Protein AF-0000000066073038 (afdb_homodimer)

Organism: Emericella nidulans (strain FGSC A4 / ATCC 38163 / CBS 112.46 / NRRL 194 / M139) (NCBI:txid227321)

Structure (mmCIF, N/CA/C/O backbone):
data_AF-0000000066073038-model_v1
#
loop_
_entity.id
_entity.type
_entity.pdbx_description
1 polymer 'Cell wall protein phiA'
#
loop_
_atom_site.group_PDB
_atom_site.id
_atom_site.type_symbol
_atom_site.label_atom_id
_atom_site.label_alt_id
_atom_site.label_comp_id
_atom_site.label_asym_id
_atom_site.label_entity_id
_atom_site.label_seq_id
_atom_site.pdbx_PDB_ins_code
_atom_site.Cartn_x
_atom_site.Cartn_y
_atom_site.Cartn_z
_atom_site.occupancy
_atom_site.B_iso_or_equiv
_atom_site.auth_seq_id
_atom_site.auth_comp_id
_atom_site.auth_asym_id
_atom_site.auth_atom_id
_atom_site.pdbx_PDB_model_num
ATOM 1 N N . MET A 1 1 ? 23.609 6.512 -76.812 1 30.38 1 MET A N 1
ATOM 2 C CA . MET A 1 1 ? 22.656 6.434 -75.75 1 30.38 1 MET A CA 1
ATOM 3 C C . MET A 1 1 ? 23.328 5.887 -74.5 1 30.38 1 MET A C 1
ATOM 5 O O . MET A 1 1 ? 23.781 4.738 -74.438 1 30.38 1 MET A O 1
ATOM 9 N N . LYS A 1 2 ? 24.188 6.887 -73.75 1 39.78 2 LYS A N 1
ATOM 10 C CA . LYS A 1 2 ? 25 6.617 -72.562 1 39.78 2 LYS A CA 1
ATOM 11 C C . LYS A 1 2 ? 24.125 6.113 -71.438 1 39.78 2 LYS A C 1
ATOM 13 O O . LYS A 1 2 ? 23.172 6.777 -71 1 39.78 2 LYS A O 1
ATOM 18 N N . LEU A 1 3 ? 23.953 4.754 -71.312 1 39.66 3 LEU A N 1
ATOM 19 C CA . LEU A 1 3 ? 23.266 4.023 -70.25 1 39.66 3 LEU A CA 1
ATOM 20 C C . LEU A 1 3 ? 23.922 4.27 -68.938 1 39.66 3 LEU A C 1
ATOM 22 O O . LEU A 1 3 ? 25.078 3.904 -68.688 1 39.66 3 LEU A O 1
ATOM 26 N N . THR A 1 4 ? 23.672 5.418 -68.25 1 46.84 4 THR A N 1
ATOM 27 C CA . THR A 1 4 ? 24.141 5.676 -66.938 1 46.84 4 THR A CA 1
ATOM 28 C C . THR A 1 4 ? 23.422 4.773 -65.938 1 46.84 4 THR A C 1
ATOM 30 O O . THR A 1 4 ? 22.188 4.832 -65.812 1 46.84 4 THR A O 1
ATOM 33 N N . SER A 1 5 ? 23.922 3.527 -65.75 1 39.5 5 SER A N 1
ATOM 34 C CA . SER A 1 5 ? 23.438 2.629 -64.688 1 39.5 5 SER A CA 1
ATOM 35 C C . SER A 1 5 ? 23.609 3.25 -63.312 1 39.5 5 SER A C 1
ATOM 37 O O . SER A 1 5 ? 24.734 3.617 -62.906 1 39.5 5 SER A O 1
ATOM 39 N N . THR A 1 6 ? 22.641 3.998 -62.844 1 45.34 6 THR A N 1
ATOM 40 C CA . THR A 1 6 ? 22.656 4.445 -61.469 1 45.34 6 THR A CA 1
ATOM 41 C C . THR A 1 6 ? 22.469 3.268 -60.531 1 45.34 6 THR A C 1
ATOM 43 O O . THR A 1 6 ? 21.547 2.467 -60.688 1 45.34 6 THR A O 1
ATOM 46 N N . ALA A 1 7 ? 23.594 2.764 -59.969 1 46.06 7 ALA A N 1
ATOM 47 C CA . ALA A 1 7 ? 23.609 1.749 -58.938 1 46.06 7 ALA A CA 1
ATOM 48 C C . ALA A 1 7 ? 22.906 2.246 -57.688 1 46.06 7 ALA A C 1
ATOM 50 O O . ALA A 1 7 ? 23.234 3.314 -57.156 1 46.06 7 ALA A O 1
ATOM 51 N N . ALA A 1 8 ? 21.672 1.787 -57.531 1 44.94 8 ALA A N 1
ATOM 52 C CA . ALA A 1 8 ? 20.953 2.055 -56.312 1 44.94 8 ALA A CA 1
ATOM 53 C C . ALA A 1 8 ? 21.625 1.391 -55.094 1 44.94 8 ALA A C 1
ATOM 55 O O . ALA A 1 8 ? 21.859 0.179 -55.125 1 44.94 8 ALA A O 1
ATOM 56 N N . LEU A 1 9 ? 22.406 2.186 -54.375 1 40.69 9 LEU A N 1
ATOM 57 C CA . LEU A 1 9 ? 22.969 1.719 -53.125 1 40.69 9 LEU A CA 1
ATOM 58 C C . LEU A 1 9 ? 21.875 1.414 -52.125 1 40.69 9 LEU A C 1
ATOM 60 O O . LEU A 1 9 ? 21.062 2.283 -51.781 1 40.69 9 LEU A O 1
ATOM 64 N N . ALA A 1 10 ? 21.516 0.064 -52.062 1 44.62 10 ALA A N 1
ATOM 65 C CA . ALA A 1 10 ? 20.625 -0.413 -51 1 44.62 10 ALA A CA 1
ATOM 66 C C . ALA A 1 10 ? 21.25 -0.217 -49.625 1 44.62 10 ALA A C 1
ATOM 68 O O . ALA A 1 10 ? 22.359 -0.701 -49.375 1 44.62 10 ALA A O 1
ATOM 69 N N . SER A 1 11 ? 20.969 0.917 -48.969 1 41.69 11 SER A N 1
ATOM 70 C CA . SER A 1 11 ? 21.359 1.071 -47.562 1 41.69 11 SER A CA 1
ATOM 71 C C . SER A 1 11 ? 20.766 -0.03 -46.688 1 41.69 11 SER A C 1
ATOM 73 O O . SER A 1 11 ? 19.562 -0.284 -46.75 1 41.69 11 SER A O 1
ATOM 75 N N . LEU A 1 12 ? 21.5 -1.062 -46.406 1 34 12 LEU A N 1
ATOM 76 C CA . LEU A 1 12 ? 21.094 -1.991 -45.375 1 34 12 LEU A CA 1
ATOM 77 C C . LEU A 1 12 ? 20.969 -1.278 -44.031 1 34 12 LEU A C 1
ATOM 79 O O . LEU A 1 12 ? 21.953 -0.747 -43.5 1 34 12 LEU A O 1
ATOM 83 N N . ALA A 1 13 ? 19.812 -0.721 -43.719 1 40.19 13 ALA A N 1
ATOM 84 C CA . ALA A 1 13 ? 19.578 -0.316 -42.312 1 40.19 13 ALA A CA 1
ATOM 85 C C . ALA A 1 13 ? 19.812 -1.482 -41.375 1 40.19 13 ALA A C 1
ATOM 87 O O . ALA A 1 13 ? 19.203 -2.545 -41.531 1 40.19 13 ALA A O 1
ATOM 88 N N . VAL A 1 14 ? 20.953 -1.607 -40.812 1 39.06 14 VAL A N 1
ATOM 89 C CA . VAL A 1 14 ? 21.141 -2.525 -39.688 1 39.06 14 VAL A CA 1
ATOM 90 C C . VAL A 1 14 ? 20.094 -2.264 -38.625 1 39.06 14 VAL A C 1
ATOM 92 O O . VAL A 1 14 ? 19.891 -1.12 -38.188 1 39.06 14 VAL A O 1
ATOM 95 N N . ALA A 1 15 ? 19.062 -3.092 -38.531 1 39.69 15 ALA A N 1
ATOM 96 C CA . ALA A 1 15 ? 18.156 -3.068 -37.375 1 39.69 15 ALA A CA 1
ATOM 97 C C . ALA A 1 15 ? 18.938 -3.104 -36.062 1 39.69 15 ALA A C 1
ATOM 99 O O . ALA A 1 15 ? 19.703 -4.031 -35.844 1 39.69 15 ALA A O 1
ATOM 100 N N . ALA A 1 16 ? 19.359 -1.931 -35.562 1 40.56 16 ALA A N 1
ATOM 101 C CA . ALA A 1 16 ? 19.891 -1.945 -34.219 1 40.56 16 ALA A CA 1
ATOM 102 C C . ALA A 1 16 ? 19.078 -2.883 -33.312 1 40.56 16 ALA A C 1
ATOM 104 O O . ALA A 1 16 ? 17.844 -2.84 -33.312 1 40.56 16 ALA A O 1
ATOM 105 N N . THR A 1 17 ? 19.438 -4.09 -33.156 1 39.38 17 THR A N 1
ATOM 106 C CA . THR A 1 17 ? 18.828 -4.906 -32.094 1 39.38 17 THR A CA 1
ATOM 107 C C . THR A 1 17 ? 18.5 -4.062 -30.875 1 39.38 17 THR A C 1
ATOM 109 O O . THR A 1 17 ? 19.359 -3.334 -30.359 1 39.38 17 THR A O 1
ATOM 112 N N . ALA A 1 18 ? 17.328 -3.598 -30.766 1 43.22 18 ALA A N 1
ATOM 113 C CA . ALA A 1 18 ? 16.891 -2.984 -29.516 1 43.22 18 ALA A CA 1
ATOM 114 C C . ALA A 1 18 ? 17.469 -3.723 -28.297 1 43.22 18 ALA A C 1
ATOM 116 O O . ALA A 1 18 ? 17.438 -4.957 -28.25 1 43.22 18 ALA A O 1
ATOM 117 N N . ALA A 1 19 ? 18.438 -3.246 -27.656 1 44.03 19 ALA A N 1
ATOM 118 C CA . ALA A 1 19 ? 18.969 -3.77 -26.406 1 44.03 19 ALA A CA 1
ATOM 119 C C . ALA A 1 19 ? 17.859 -4.383 -25.547 1 44.03 19 ALA A C 1
ATOM 121 O O . ALA A 1 19 ? 16.75 -3.861 -25.5 1 44.03 19 ALA A O 1
ATOM 122 N N . PRO A 1 20 ? 17.812 -5.727 -25.203 1 41.56 20 PRO A N 1
ATOM 123 C CA . PRO A 1 20 ? 16.781 -6.383 -24.391 1 41.56 20 PRO A CA 1
ATOM 124 C C . PRO A 1 20 ? 16.297 -5.504 -23.234 1 41.56 20 PRO A C 1
ATOM 126 O O . PRO A 1 20 ? 17.094 -5.039 -22.422 1 41.56 20 PRO A O 1
ATOM 129 N N . SER A 1 21 ? 15.406 -4.621 -23.312 1 53.38 21 SER A N 1
ATOM 130 C CA . SER A 1 21 ? 14.891 -3.666 -22.344 1 53.38 21 SER A CA 1
ATOM 131 C C . SER A 1 21 ? 14.516 -4.352 -21.031 1 53.38 21 SER A C 1
ATOM 133 O O . SER A 1 21 ? 13.953 -5.449 -21.031 1 53.38 21 SER A O 1
ATOM 135 N N . THR A 1 22 ? 15.375 -4.289 -19.922 1 68.44 22 THR A N 1
ATOM 136 C CA . THR A 1 22 ? 15.07 -4.785 -18.578 1 68.44 22 THR A CA 1
ATOM 137 C C . THR A 1 22 ? 13.586 -4.633 -18.266 1 68.44 22 THR A C 1
ATOM 139 O O . THR A 1 22 ? 13.008 -3.566 -18.484 1 68.44 22 THR A O 1
ATOM 142 N N . PRO A 1 23 ? 12.969 -5.781 -18.125 1 82.19 23 PRO A N 1
ATOM 143 C CA . PRO A 1 23 ? 11.523 -5.711 -17.891 1 82.19 23 PRO A CA 1
ATOM 144 C C . PRO A 1 23 ? 11.148 -4.75 -16.766 1 82.19 23 PRO A C 1
ATOM 146 O O . PRO A 1 23 ? 11.945 -4.531 -15.852 1 82.19 23 PRO A O 1
ATOM 149 N N . GLU A 1 24 ? 10.109 -4.078 -16.922 1 92.94 24 GLU A N 1
ATOM 150 C CA . GLU A 1 24 ? 9.594 -3.223 -15.852 1 92.94 24 GLU A CA 1
ATOM 151 C C . GLU A 1 24 ? 9.195 -4.043 -14.633 1 92.94 24 GLU A C 1
ATOM 153 O O . GLU A 1 24 ? 8.367 -4.949 -14.727 1 92.94 24 GLU A O 1
ATOM 158 N N . THR A 1 25 ? 9.852 -3.844 -13.516 1 96.69 25 THR A N 1
ATOM 159 C CA . THR A 1 25 ? 9.594 -4.582 -12.281 1 96.69 25 THR A CA 1
ATOM 160 C C . THR A 1 25 ? 8.664 -3.789 -11.359 1 96.69 25 THR A C 1
ATOM 162 O O . THR A 1 25 ? 8.562 -2.566 -11.484 1 96.69 25 THR A O 1
ATOM 165 N N . PHE A 1 26 ? 7.949 -4.543 -10.523 1 97.06 26 PHE A N 1
ATOM 166 C CA . PHE A 1 26 ? 6.98 -3.861 -9.672 1 97.06 26 PHE A CA 1
ATOM 167 C C . PHE A 1 26 ? 6.605 -4.723 -8.477 1 97.06 26 PHE A C 1
ATOM 169 O O . PHE A 1 26 ? 6.77 -5.945 -8.508 1 97.06 26 PHE A O 1
ATOM 176 N N . GLY A 1 27 ? 6.25 -4.062 -7.418 1 97.25 27 GLY A N 1
ATOM 177 C CA . GLY A 1 27 ? 5.52 -4.699 -6.332 1 97.25 27 GLY A CA 1
ATOM 178 C C . GLY A 1 27 ? 4.016 -4.559 -6.461 1 97.25 27 GLY A C 1
ATOM 179 O O . GLY A 1 27 ? 3.523 -3.984 -7.434 1 97.25 27 GLY A O 1
ATOM 180 N N . LEU A 1 28 ? 3.33 -5.164 -5.535 1 98.38 28 LEU A N 1
ATOM 181 C CA . LEU A 1 28 ? 1.871 -5.121 -5.551 1 98.38 28 LEU A CA 1
ATOM 182 C C . LEU A 1 28 ? 1.321 -4.809 -4.16 1 98.38 28 LEU A C 1
ATOM 184 O O . LEU A 1 28 ? 1.823 -5.328 -3.16 1 98.38 28 LEU A O 1
ATOM 188 N N . VAL A 1 29 ? 0.299 -3.975 -4.152 1 98.12 29 VAL A N 1
ATOM 189 C CA . VAL A 1 29 ? -0.417 -3.627 -2.928 1 98.12 29 VAL A CA 1
ATOM 190 C C . VAL A 1 29 ? -1.911 -3.881 -3.113 1 98.12 29 VAL A C 1
ATOM 192 O O . VAL A 1 29 ? -2.484 -3.518 -4.145 1 98.12 29 VAL A O 1
ATOM 195 N N . ALA A 1 30 ? -2.549 -4.488 -2.115 1 98.19 30 ALA A N 1
ATOM 196 C CA . ALA A 1 30 ? -3.975 -4.793 -2.195 1 98.19 30 ALA A CA 1
ATOM 197 C C . ALA A 1 30 ? -4.816 -3.557 -1.895 1 98.19 30 ALA A C 1
ATOM 199 O O . ALA A 1 30 ? -4.559 -2.846 -0.921 1 98.19 30 ALA A O 1
ATOM 200 N N . ILE A 1 31 ? -5.785 -3.318 -2.736 1 95.75 31 ILE A N 1
ATOM 201 C CA . ILE A 1 31 ? -6.727 -2.223 -2.531 1 95.75 31 ILE A CA 1
ATOM 202 C C . ILE A 1 31 ? -8.133 -2.783 -2.33 1 95.75 31 ILE A C 1
ATOM 204 O O . ILE A 1 31 ? -8.703 -3.389 -3.24 1 95.75 31 ILE A O 1
ATOM 208 N N . ARG A 1 32 ? -8.664 -2.689 -1.183 1 94.12 32 ARG A N 1
ATOM 209 C CA . ARG A 1 32 ? -10.031 -3.037 -0.816 1 94.12 32 ARG A CA 1
ATOM 210 C C . ARG A 1 32 ? -10.508 -2.213 0.376 1 94.12 32 ARG A C 1
ATOM 212 O O . ARG A 1 32 ? -10.367 -2.635 1.526 1 94.12 32 ARG A O 1
ATOM 219 N N . SER A 1 33 ? -11.133 -1.111 0.068 1 87.56 33 SER A N 1
ATOM 220 C CA . SER A 1 33 ? -11.586 -0.209 1.125 1 87.56 33 SER A CA 1
ATOM 221 C C . SER A 1 33 ? -12.492 -0.925 2.117 1 87.56 33 SER A C 1
ATOM 223 O O . SER A 1 33 ? -13.344 -1.728 1.721 1 87.56 33 SER A O 1
ATOM 225 N N . GLY A 1 34 ? -12.258 -0.659 3.396 1 84.38 34 GLY A N 1
ATOM 226 C CA . GLY A 1 34 ? -13.117 -1.202 4.438 1 84.38 34 GLY A CA 1
ATOM 227 C C . GLY A 1 34 ? -12.75 -2.621 4.832 1 84.38 34 GLY A C 1
ATOM 228 O O . GLY A 1 34 ? -13.383 -3.205 5.719 1 84.38 34 GLY A O 1
ATOM 229 N N . ASP A 1 35 ? -11.781 -3.207 4.152 1 91.88 35 ASP A N 1
ATOM 230 C CA . ASP A 1 35 ? -11.312 -4.551 4.488 1 91.88 35 ASP A CA 1
ATOM 231 C C . ASP A 1 35 ? -9.891 -4.512 5.051 1 91.88 35 ASP A C 1
ATOM 233 O O . ASP A 1 35 ? -9.094 -3.656 4.668 1 91.88 35 ASP A O 1
ATOM 237 N N . ALA A 1 36 ? -9.531 -5.504 5.98 1 92.62 36 ALA A N 1
ATOM 238 C CA . ALA A 1 36 ? -8.234 -5.527 6.656 1 92.62 36 ALA A CA 1
ATOM 239 C C . ALA A 1 36 ? -7.102 -5.754 5.664 1 92.62 36 ALA A C 1
ATOM 241 O O . ALA A 1 36 ? -5.938 -5.488 5.969 1 92.62 36 ALA A O 1
ATOM 242 N N . VAL A 1 37 ? -7.418 -6.25 4.473 1 96.25 37 VAL A N 1
ATOM 243 C CA . VAL A 1 37 ? -6.387 -6.539 3.479 1 96.25 37 VAL A CA 1
ATOM 244 C C . VAL A 1 37 ? -5.934 -5.238 2.816 1 96.25 37 VAL A C 1
ATOM 246 O O . VAL A 1 37 ? -4.922 -5.219 2.107 1 96.25 37 VAL A O 1
ATOM 249 N N . GLN A 1 38 ? -6.668 -4.141 3.111 1 94.69 38 GLN A N 1
ATOM 250 C CA . GLN A 1 38 ? -6.363 -2.852 2.5 1 94.69 38 GLN A CA 1
ATOM 251 C C . GLN A 1 38 ? -4.902 -2.469 2.721 1 94.69 38 GLN A C 1
ATOM 253 O O . GLN A 1 38 ? -4.422 -2.465 3.857 1 94.69 38 GLN A O 1
ATOM 258 N N . TYR A 1 39 ? -4.105 -2.188 1.572 1 96.38 39 TYR A N 1
ATOM 259 C CA . TYR A 1 39 ? -2.732 -1.697 1.515 1 96.38 39 TYR A CA 1
ATOM 260 C C . TYR A 1 39 ? -1.746 -2.785 1.926 1 96.38 39 TYR A C 1
ATOM 262 O O . TYR A 1 39 ? -0.561 -2.512 2.129 1 96.38 39 TYR A O 1
ATOM 270 N N . ALA A 1 40 ? -2.236 -4.062 2.059 1 97.06 40 ALA A N 1
ATOM 271 C CA . ALA A 1 40 ? -1.297 -5.156 2.293 1 97.06 40 ALA A CA 1
ATOM 272 C C . ALA A 1 40 ? -0.423 -5.398 1.067 1 97.06 40 ALA A C 1
ATOM 274 O O . ALA A 1 40 ? -0.929 -5.508 -0.052 1 97.06 40 ALA A O 1
ATOM 275 N N . GLY A 1 41 ? 0.87 -5.445 1.274 1 97.94 41 GLY A N 1
ATOM 276 C CA . GLY A 1 41 ? 1.78 -5.77 0.189 1 97.94 41 GLY A CA 1
ATOM 277 C C . GLY A 1 41 ? 1.813 -7.25 -0.14 1 97.94 41 GLY A C 1
ATOM 278 O O . GLY A 1 41 ? 1.609 -8.094 0.738 1 97.94 41 GLY A O 1
ATOM 279 N N . PHE A 1 42 ? 2.121 -7.602 -1.389 1 98.75 42 PHE A N 1
ATOM 280 C CA . PHE A 1 42 ? 2.172 -8.992 -1.831 1 98.75 42 PHE A CA 1
ATOM 281 C C . PHE A 1 42 ? 3.512 -9.625 -1.475 1 98.75 42 PHE A C 1
ATOM 283 O O . PHE A 1 42 ? 4.555 -8.969 -1.546 1 98.75 42 PHE A O 1
ATOM 290 N N . ASN A 1 43 ? 3.449 -10.844 -1.137 1 98.25 43 ASN A N 1
ATOM 291 C CA . ASN A 1 43 ? 4.582 -11.695 -0.812 1 98.25 43 ASN A CA 1
ATOM 292 C C . ASN A 1 43 ? 4.566 -12.984 -1.631 1 98.25 43 ASN A C 1
ATOM 294 O O . ASN A 1 43 ? 3.529 -13.359 -2.182 1 98.25 43 ASN A O 1
ATOM 298 N N . ALA A 1 44 ? 5.711 -13.625 -1.679 1 98.19 44 ALA A N 1
ATOM 299 C CA . ALA A 1 44 ? 5.812 -14.969 -2.234 1 98.19 44 ALA A CA 1
ATOM 300 C C . ALA A 1 44 ? 6.562 -15.898 -1.288 1 98.19 44 ALA A C 1
ATOM 302 O O . ALA A 1 44 ? 7.656 -15.57 -0.821 1 98.19 44 ALA A O 1
ATOM 303 N N . ALA A 1 45 ? 5.934 -17 -0.95 1 97.81 45 ALA A N 1
ATOM 304 C CA . ALA A 1 45 ? 6.516 -18 -0.064 1 97.81 45 ALA A CA 1
ATOM 305 C C . ALA A 1 45 ? 5.84 -19.359 -0.25 1 97.81 45 ALA A C 1
ATOM 307 O O . ALA A 1 45 ? 4.641 -19.422 -0.531 1 97.81 45 ALA A O 1
ATOM 308 N N . LEU A 1 46 ? 6.641 -20.469 -0.168 1 97.44 46 LEU A N 1
ATOM 309 C CA . LEU A 1 46 ? 6.117 -21.828 -0.155 1 97.44 46 LEU A CA 1
ATOM 310 C C . LEU A 1 46 ? 5.336 -22.125 -1.43 1 97.44 46 LEU A C 1
ATOM 312 O O . LEU A 1 46 ? 4.305 -22.797 -1.389 1 97.44 46 LEU A O 1
ATOM 316 N N . GLY A 1 47 ? 5.707 -21.5 -2.506 1 96.94 47 GLY A N 1
ATOM 317 C CA . GLY A 1 47 ? 5.121 -21.781 -3.807 1 96.94 47 GLY A CA 1
ATOM 318 C C . GLY A 1 47 ? 3.816 -21.047 -4.043 1 96.94 47 GLY A C 1
ATOM 319 O O . GLY A 1 47 ? 3.078 -21.359 -4.98 1 96.94 47 GLY A O 1
ATOM 320 N N . SER A 1 48 ? 3.514 -20.078 -3.148 1 98.25 48 SER A N 1
ATOM 321 C CA . SER A 1 48 ? 2.229 -19.391 -3.234 1 98.25 48 SER A CA 1
ATOM 322 C C . SER A 1 48 ? 2.398 -17.891 -3.102 1 98.25 48 SER A C 1
ATOM 324 O O . SER A 1 48 ? 3.471 -17.406 -2.727 1 98.25 48 SER A O 1
ATOM 326 N N . ILE A 1 49 ? 1.398 -17.172 -3.482 1 98.75 49 ILE A N 1
ATOM 327 C CA . ILE A 1 49 ? 1.36 -15.727 -3.359 1 98.75 49 ILE A CA 1
ATOM 328 C C . ILE A 1 49 ? 0.468 -15.328 -2.186 1 98.75 49 ILE A C 1
ATOM 330 O O . ILE A 1 49 ? -0.611 -15.898 -1.999 1 98.75 49 ILE A O 1
ATOM 334 N N . PHE A 1 50 ? 0.958 -14.438 -1.37 1 98.81 50 PHE A N 1
ATOM 335 C CA . PHE A 1 50 ? 0.244 -13.945 -0.198 1 98.81 50 PHE A CA 1
ATOM 336 C C . PHE A 1 50 ? 0.207 -12.422 -0.186 1 98.81 50 PHE A C 1
ATOM 338 O O . PHE A 1 50 ? 0.909 -11.773 -0.964 1 98.81 50 PHE A O 1
ATOM 345 N N . ALA A 1 51 ? -0.623 -11.852 0.637 1 98.69 51 ALA A N 1
ATOM 346 C CA . ALA A 1 51 ? -0.591 -10.445 1.014 1 98.69 51 ALA A CA 1
ATOM 347 C C . ALA A 1 51 ? -0.548 -10.281 2.531 1 98.69 51 ALA A C 1
ATOM 349 O O . ALA A 1 51 ? -1.321 -10.914 3.25 1 98.69 51 ALA A O 1
ATOM 350 N N . GLY A 1 52 ? 0.393 -9.516 3.002 1 97.31 52 GLY A N 1
ATOM 351 C CA . GLY A 1 52 ? 0.448 -9.203 4.422 1 97.31 52 GLY A CA 1
ATOM 352 C C . GLY A 1 52 ? 1.244 -10.219 5.227 1 97.31 52 GLY A C 1
ATOM 353 O O . GLY A 1 52 ? 1.037 -10.359 6.434 1 97.31 52 GLY A O 1
ATOM 354 N N . LEU A 1 53 ? 2.09 -10.984 4.52 1 97 53 LEU A N 1
ATOM 355 C CA . LEU A 1 53 ? 2.996 -11.859 5.258 1 97 53 LEU A CA 1
ATOM 356 C C . LEU A 1 53 ? 4.031 -11.039 6.027 1 97 53 LEU A C 1
ATOM 358 O O . LEU A 1 53 ? 4.68 -10.156 5.457 1 97 53 LEU A O 1
ATOM 362 N N . PRO A 1 54 ? 4.176 -11.312 7.324 1 92.75 54 PRO A N 1
ATOM 363 C CA . PRO A 1 54 ? 5.188 -10.555 8.062 1 92.75 54 PRO A CA 1
ATOM 364 C C . PRO A 1 54 ? 6.602 -10.781 7.535 1 92.75 54 PRO A C 1
ATOM 366 O O . PRO A 1 54 ? 7.422 -9.859 7.52 1 92.75 54 PRO A O 1
ATOM 369 N N . LYS A 1 55 ? 6.906 -12.094 7.152 1 92.62 55 LYS A N 1
ATOM 370 C CA . LYS A 1 55 ? 8.195 -12.461 6.566 1 92.62 55 LYS A CA 1
ATOM 371 C C . LYS A 1 55 ? 8.016 -13.445 5.418 1 92.62 55 LYS A C 1
ATOM 373 O O . LYS A 1 55 ? 7.344 -14.469 5.566 1 92.62 55 LYS A O 1
ATOM 378 N N . GLN A 1 56 ? 8.648 -13.109 4.285 1 93.94 56 GLN A N 1
ATOM 379 C CA . GLN A 1 56 ? 8.523 -14.023 3.154 1 93.94 56 GLN A CA 1
ATOM 380 C C . GLN A 1 56 ? 9.664 -15.039 3.141 1 93.94 56 GLN A C 1
ATOM 382 O O . GLN A 1 56 ? 9.57 -16.078 2.482 1 93.94 56 GLN A O 1
ATOM 387 N N . ASN A 1 57 ? 10.695 -14.828 3.957 1 92.94 57 ASN A N 1
ATOM 388 C CA . ASN A 1 57 ? 11.82 -15.742 4.121 1 92.94 57 ASN A CA 1
ATOM 389 C C . ASN A 1 57 ? 12.453 -16.094 2.781 1 92.94 57 ASN A C 1
ATOM 391 O O . ASN A 1 57 ? 12.742 -17.266 2.51 1 92.94 57 ASN A O 1
ATOM 395 N N . ALA A 1 58 ? 12.555 -15.125 1.917 1 94.81 58 ALA A N 1
ATOM 396 C CA . ALA A 1 58 ? 13.234 -15.289 0.634 1 94.81 58 ALA A CA 1
ATOM 397 C C . ALA A 1 58 ? 14.734 -15.078 0.782 1 94.81 58 ALA A C 1
ATOM 399 O O . ALA A 1 58 ? 15.195 -14.508 1.775 1 94.81 58 ALA A O 1
ATOM 400 N N . THR A 1 59 ? 15.555 -15.695 -0.082 1 94.69 59 THR A N 1
ATOM 401 C CA . THR A 1 59 ? 16.984 -15.406 -0.194 1 94.69 59 THR A CA 1
ATOM 402 C C . THR A 1 59 ? 17.234 -14.305 -1.225 1 94.69 59 THR A C 1
ATOM 404 O O . THR A 1 59 ? 16.938 -14.484 -2.41 1 94.69 59 THR A O 1
ATOM 407 N N . CYS A 1 60 ? 17.844 -13.195 -0.703 1 93.81 60 CYS A N 1
ATOM 408 C CA . CYS A 1 60 ? 17.938 -12.031 -1.573 1 93.81 60 CYS A CA 1
ATOM 409 C C . CYS A 1 60 ? 19.375 -11.586 -1.744 1 93.81 60 CYS A C 1
ATOM 411 O O . CYS A 1 60 ? 20.234 -11.883 -0.897 1 93.81 60 CYS A O 1
ATOM 413 N N . GLU A 1 61 ? 19.781 -10.898 -2.99 1 91 61 GLU A N 1
ATOM 414 C CA . GLU A 1 61 ? 21.094 -10.32 -3.264 1 91 61 GLU A CA 1
ATOM 415 C C . GLU A 1 61 ? 21.312 -9.055 -2.443 1 91 61 GLU A C 1
ATOM 417 O O . GLU A 1 61 ? 22.469 -8.664 -2.211 1 91 61 GLU A O 1
ATOM 422 N N . GLY A 1 62 ? 20.438 -8.586 -1.698 1 87.5 62 GLY A N 1
ATOM 423 C CA . GLY A 1 62 ? 20.438 -7.441 -0.806 1 87.5 62 GLY A CA 1
ATOM 424 C C . GLY A 1 62 ? 19.484 -7.582 0.358 1 87.5 62 GLY A C 1
ATOM 425 O O . GLY A 1 62 ? 19.188 -8.695 0.789 1 87.5 62 GLY A O 1
ATOM 426 N N . THR A 1 63 ? 19.172 -6.477 0.885 1 86.38 63 THR A N 1
ATOM 427 C CA . THR A 1 63 ? 18.203 -6.496 1.984 1 86.38 63 THR A CA 1
ATOM 428 C C . THR A 1 63 ? 16.812 -6.867 1.483 1 86.38 63 THR A C 1
ATOM 430 O O . THR A 1 63 ? 16.312 -6.258 0.54 1 86.38 63 THR A O 1
ATOM 433 N N . ASP A 1 64 ? 16.312 -7.938 2.07 1 88.06 64 ASP A N 1
ATOM 434 C CA . ASP A 1 64 ? 14.945 -8.328 1.769 1 88.06 64 ASP A CA 1
ATOM 435 C C . ASP A 1 64 ? 13.961 -7.211 2.123 1 88.06 64 ASP A C 1
ATOM 437 O O . ASP A 1 64 ? 13.891 -6.785 3.277 1 88.06 64 ASP A O 1
ATOM 441 N N . SER A 1 65 ? 13.281 -6.723 1.107 1 86.88 65 SER A N 1
ATOM 442 C CA . SER A 1 65 ? 12.289 -5.676 1.342 1 86.88 65 SER A CA 1
ATOM 443 C C . SER A 1 65 ? 11.094 -6.211 2.127 1 86.88 65 SER A C 1
ATOM 445 O O . SER A 1 65 ? 10.312 -5.438 2.678 1 86.88 65 SER A O 1
ATOM 447 N N . GLY A 1 66 ? 10.961 -7.547 2.086 1 92.44 66 GLY A N 1
ATOM 448 C CA . GLY A 1 66 ? 9.812 -8.164 2.723 1 92.44 66 GLY A CA 1
ATOM 449 C C . GLY A 1 66 ? 8.633 -8.344 1.78 1 92.44 66 GLY A C 1
ATOM 450 O O . GLY A 1 66 ? 7.59 -8.867 2.174 1 92.44 66 GLY A O 1
ATOM 451 N N . PHE A 1 67 ? 8.805 -7.938 0.537 1 96.69 67 PHE A N 1
ATOM 452 C CA . PHE A 1 67 ? 7.734 -8 -0.456 1 96.69 67 PHE A CA 1
ATOM 453 C C . PHE A 1 67 ? 8.242 -8.617 -1.754 1 96.69 67 PHE A C 1
ATOM 455 O O . PHE A 1 67 ? 9.438 -8.562 -2.051 1 96.69 67 PHE A O 1
ATOM 462 N N . ALA A 1 68 ? 7.32 -9.234 -2.453 1 97.19 68 ALA A N 1
ATOM 463 C CA . ALA A 1 68 ? 7.691 -9.852 -3.727 1 97.19 68 ALA A CA 1
ATOM 464 C C . ALA A 1 68 ? 7.809 -8.797 -4.828 1 97.19 68 ALA A C 1
ATOM 466 O O . ALA A 1 68 ? 7.062 -7.816 -4.836 1 97.19 68 ALA A O 1
ATOM 467 N N . THR A 1 69 ? 8.75 -8.977 -5.672 1 96.88 69 THR A N 1
ATOM 468 C CA . THR A 1 69 ? 8.891 -8.172 -6.883 1 96.88 69 THR A CA 1
ATOM 469 C C . THR A 1 69 ? 8.586 -9.008 -8.125 1 96.88 69 THR A C 1
ATOM 471 O O . THR A 1 69 ? 9.047 -10.141 -8.242 1 96.88 69 THR A O 1
ATOM 474 N N . PHE A 1 70 ? 7.816 -8.453 -9.016 1 98.31 70 PHE A N 1
ATOM 475 C CA . PHE A 1 70 ? 7.309 -9.18 -10.172 1 98.31 70 PHE A CA 1
ATOM 476 C C . PHE A 1 70 ? 7.758 -8.516 -11.469 1 98.31 70 PHE A C 1
ATOM 478 O O . PHE A 1 70 ? 8.234 -7.379 -11.453 1 98.31 70 PHE A O 1
ATOM 485 N N . TYR A 1 71 ? 7.66 -9.18 -12.555 1 97.81 71 TYR A N 1
ATOM 486 C CA . TYR A 1 71 ? 7.691 -8.633 -13.906 1 97.81 71 TYR A CA 1
ATOM 487 C C . TYR A 1 71 ? 6.871 -9.492 -14.859 1 97.81 71 TYR A C 1
ATOM 489 O O . TYR A 1 71 ? 6.621 -10.664 -14.586 1 97.81 71 TYR A O 1
ATOM 497 N N . ILE A 1 72 ? 6.387 -8.844 -15.891 1 97.94 72 ILE A N 1
ATOM 498 C CA . ILE A 1 72 ? 5.629 -9.547 -16.922 1 97.94 72 ILE A CA 1
ATOM 499 C C . ILE A 1 72 ? 6.469 -9.664 -18.188 1 97.94 72 ILE A C 1
ATOM 501 O O . ILE A 1 72 ? 7.137 -8.711 -18.594 1 97.94 72 ILE A O 1
ATOM 505 N N . LYS A 1 73 ? 6.488 -10.75 -18.734 1 96.31 73 LYS A N 1
ATOM 506 C CA . LYS A 1 73 ? 7.117 -11.008 -20.031 1 96.31 73 LYS A CA 1
ATOM 507 C C . LYS A 1 73 ? 6.246 -11.914 -20.906 1 96.31 73 LYS A C 1
ATOM 509 O O . LYS A 1 73 ? 5.922 -13.031 -20.5 1 96.31 73 LYS A O 1
ATOM 514 N N . ASP A 1 74 ? 5.797 -11.367 -22.094 1 95.94 74 ASP A N 1
ATOM 515 C CA . ASP A 1 74 ? 5.008 -12.109 -23.062 1 95.94 74 ASP A CA 1
ATOM 516 C C . ASP A 1 74 ? 3.727 -12.656 -22.438 1 95.94 74 ASP A C 1
ATOM 518 O O . ASP A 1 74 ? 3.359 -13.805 -22.656 1 95.94 74 ASP A O 1
ATOM 522 N N . GLY A 1 75 ? 3.131 -11.922 -21.547 1 97.75 75 GLY A N 1
ATOM 523 C CA . GLY A 1 75 ? 1.851 -12.266 -20.953 1 97.75 75 GLY A CA 1
ATOM 524 C C . GLY A 1 75 ? 1.982 -13.141 -19.719 1 97.75 75 GLY A C 1
ATOM 525 O O . GLY A 1 75 ? 0.984 -13.461 -19.062 1 97.75 75 GLY A O 1
ATOM 526 N N . ALA A 1 76 ? 3.205 -13.547 -19.438 1 97.44 76 ALA A N 1
ATOM 527 C CA . ALA A 1 76 ? 3.467 -14.352 -18.25 1 97.44 76 ALA A CA 1
ATOM 528 C C . ALA A 1 76 ? 4 -13.492 -17.109 1 97.44 76 ALA A C 1
ATOM 530 O O . ALA A 1 76 ? 4.664 -12.477 -17.344 1 97.44 76 ALA A O 1
ATOM 531 N N . LEU A 1 77 ? 3.689 -13.914 -15.883 1 98.25 77 LEU A N 1
ATOM 532 C CA . LEU A 1 77 ? 4.145 -13.227 -14.68 1 98.25 77 LEU A CA 1
ATOM 533 C C . LEU A 1 77 ? 5.266 -14.016 -14 1 98.25 77 LEU A C 1
ATOM 535 O O . LEU A 1 77 ? 5.188 -15.234 -13.883 1 98.25 77 LEU A O 1
ATOM 539 N N . TYR A 1 78 ? 6.273 -13.258 -13.609 1 97.75 78 TYR A N 1
ATOM 540 C CA . TYR A 1 78 ? 7.449 -13.852 -12.984 1 97.75 78 TYR A CA 1
ATOM 541 C C . TYR A 1 78 ? 7.781 -13.141 -11.672 1 97.75 78 TYR A C 1
ATOM 543 O O . TYR A 1 78 ? 7.438 -11.969 -11.492 1 97.75 78 TYR A O 1
ATOM 551 N N . LEU A 1 79 ? 8.375 -13.906 -10.781 1 97.69 79 LEU A N 1
ATOM 552 C CA . LEU A 1 79 ? 9.07 -13.305 -9.648 1 97.69 79 LEU A CA 1
ATOM 553 C C . LEU A 1 79 ? 10.477 -12.867 -10.047 1 97.69 79 LEU A C 1
ATOM 555 O O . LEU A 1 79 ? 11.203 -13.617 -10.695 1 97.69 79 LEU A O 1
ATOM 559 N N . TYR A 1 80 ? 10.812 -11.617 -9.742 1 96.69 80 TYR A N 1
ATOM 560 C CA . TYR A 1 80 ? 12.141 -11.117 -10.078 1 96.69 80 TYR A CA 1
ATOM 561 C C . TYR A 1 80 ? 13.203 -11.781 -9.219 1 96.69 80 TYR A C 1
ATOM 563 O O . TYR A 1 80 ? 13.18 -11.672 -7.988 1 96.69 80 TYR A O 1
ATOM 571 N N . GLY A 1 81 ? 14.172 -12.414 -9.859 1 91.44 81 GLY A N 1
ATOM 572 C CA . GLY A 1 81 ? 15.156 -13.195 -9.133 1 91.44 81 GLY A CA 1
ATOM 573 C C . GLY A 1 81 ? 16.5 -13.242 -9.82 1 91.44 81 GLY A C 1
ATOM 574 O O . GLY A 1 81 ? 16.703 -12.617 -10.859 1 91.44 81 GLY A O 1
ATOM 575 N N . SER A 1 82 ? 17.469 -13.883 -9.023 1 77.06 82 SER A N 1
ATOM 576 C CA . SER A 1 82 ? 18.859 -13.859 -9.461 1 77.06 82 SER A CA 1
ATOM 577 C C . SER A 1 82 ? 19.281 -15.211 -10.023 1 77.06 82 SER A C 1
ATOM 579 O O . SER A 1 82 ? 20.031 -15.281 -11 1 77.06 82 SER A O 1
ATOM 581 N N . GLU A 1 83 ? 18.859 -16.281 -9.359 1 78.12 83 GLU A N 1
ATOM 582 C CA . GLU A 1 83 ? 19.438 -17.578 -9.656 1 78.12 83 GLU A CA 1
ATOM 583 C C . GLU A 1 83 ? 18.516 -18.406 -10.539 1 78.12 83 GLU A C 1
ATOM 585 O O . GLU A 1 83 ? 18.906 -18.859 -11.617 1 78.12 83 GLU A O 1
ATOM 590 N N . GLU A 1 84 ? 17.375 -18.656 -10.055 1 87.25 84 GLU A N 1
ATOM 591 C CA . GLU A 1 84 ? 16.406 -19.484 -10.773 1 87.25 84 GLU A CA 1
ATOM 592 C C . GLU A 1 84 ? 15.172 -18.656 -11.148 1 87.25 84 GLU A C 1
ATOM 594 O O . GLU A 1 84 ? 14.773 -17.75 -10.414 1 87.25 84 GLU A O 1
ATOM 599 N N . THR A 1 85 ? 14.766 -19.078 -12.32 1 94.5 85 THR A N 1
ATOM 600 C CA . THR A 1 85 ? 13.516 -18.453 -12.75 1 94.5 85 THR A CA 1
ATOM 601 C C . THR A 1 85 ? 12.336 -18.984 -11.945 1 94.5 85 THR A C 1
ATOM 603 O O . THR A 1 85 ? 12.227 -20.188 -11.719 1 94.5 85 THR A O 1
ATOM 606 N N . GLN A 1 86 ? 11.531 -18.094 -11.414 1 97.25 86 GLN A N 1
ATOM 607 C CA . GLN A 1 86 ? 10.273 -18.469 -10.773 1 97.25 86 GLN A CA 1
ATOM 608 C C . GLN A 1 86 ? 9.078 -17.875 -11.508 1 97.25 86 GLN A C 1
ATOM 610 O O . GLN A 1 86 ? 8.883 -16.656 -11.5 1 97.25 86 GLN A O 1
ATOM 615 N N . GLU A 1 87 ? 8.336 -18.766 -12.086 1 97.06 87 GLU A N 1
ATOM 616 C CA . GLU A 1 87 ? 7.227 -18.375 -12.953 1 97.06 87 GLU A CA 1
ATOM 617 C C . GLU A 1 87 ? 5.883 -18.672 -12.297 1 97.06 87 GLU A C 1
ATOM 619 O O . GLU A 1 87 ? 5.684 -19.75 -11.734 1 97.06 87 GLU A O 1
ATOM 624 N N . ILE A 1 88 ? 5.016 -17.703 -12.367 1 98.38 88 ILE A N 1
ATOM 625 C CA . ILE A 1 88 ? 3.693 -17.812 -11.766 1 98.38 88 ILE A CA 1
ATOM 626 C C . ILE A 1 88 ? 2.797 -18.672 -12.648 1 98.38 88 ILE A C 1
ATOM 628 O O . ILE A 1 88 ? 2.852 -18.578 -13.883 1 98.38 88 ILE A O 1
ATOM 632 N N . TYR A 1 89 ? 2.012 -19.516 -12.047 1 98.06 89 TYR A N 1
ATOM 633 C CA . TYR A 1 89 ? 0.968 -20.234 -12.766 1 98.06 89 TYR A CA 1
ATOM 634 C C . TYR A 1 89 ? -0.386 -20.062 -12.086 1 98.06 89 TYR A C 1
ATOM 636 O O . TYR A 1 89 ? -0.456 -19.734 -10.898 1 98.06 89 TYR A O 1
ATOM 644 N N . VAL A 1 90 ? -1.412 -20.203 -12.891 1 98.38 90 VAL A N 1
ATOM 645 C CA . VAL A 1 90 ? -2.795 -20.172 -12.43 1 98.38 90 VAL A CA 1
ATOM 646 C C . VAL A 1 90 ? -3.496 -21.484 -12.812 1 98.38 90 VAL A C 1
ATOM 648 O O . VAL A 1 90 ? -3.383 -21.938 -13.953 1 98.38 90 VAL A O 1
ATOM 651 N N . ASP A 1 91 ? -4.129 -22.125 -11.883 1 97.88 91 ASP A N 1
ATOM 652 C CA . ASP A 1 91 ? -4.949 -23.297 -12.156 1 97.88 91 ASP A CA 1
ATOM 653 C C . ASP A 1 91 ? -6.434 -23 -11.945 1 97.88 91 ASP A C 1
ATOM 655 O O . ASP A 1 91 ? -6.918 -23 -10.82 1 97.88 91 ASP A O 1
ATOM 659 N N . ARG A 1 92 ? -7.191 -22.781 -13.031 1 96.75 92 ARG A N 1
ATOM 660 C CA . ARG A 1 92 ? -8.602 -22.438 -12.938 1 96.75 92 ARG A CA 1
ATOM 661 C C . ARG A 1 92 ? -9.484 -23.656 -13.195 1 96.75 92 ARG A C 1
ATOM 663 O O . ARG A 1 92 ? -10.672 -23.516 -13.484 1 96.75 92 ARG A O 1
ATOM 670 N N . SER A 1 93 ? -8.828 -24.875 -13.148 1 94.56 93 SER A N 1
ATOM 671 C CA . SER A 1 93 ? -9.641 -26.078 -13.281 1 94.56 93 SER A CA 1
ATOM 672 C C . SER A 1 93 ? -10.609 -26.219 -12.109 1 94.56 93 SER A C 1
ATOM 674 O O . SER A 1 93 ? -10.516 -25.484 -11.125 1 94.56 93 SER A O 1
ATOM 676 N N . GLY A 1 94 ? -11.57 -27.078 -12.234 1 92.44 94 GLY A N 1
ATOM 677 C CA . GLY A 1 94 ? -12.531 -27.312 -11.164 1 92.44 94 GLY A CA 1
ATOM 678 C C . GLY A 1 94 ? -11.875 -27.547 -9.82 1 92.44 94 GLY A C 1
ATOM 679 O O . GLY A 1 94 ? -12.312 -27.016 -8.797 1 92.44 94 GLY A O 1
ATOM 680 N N . MET A 1 95 ? -10.773 -28.297 -9.758 1 92 95 MET A N 1
ATOM 681 C CA . MET A 1 95 ? -10.055 -28.578 -8.523 1 92 95 MET 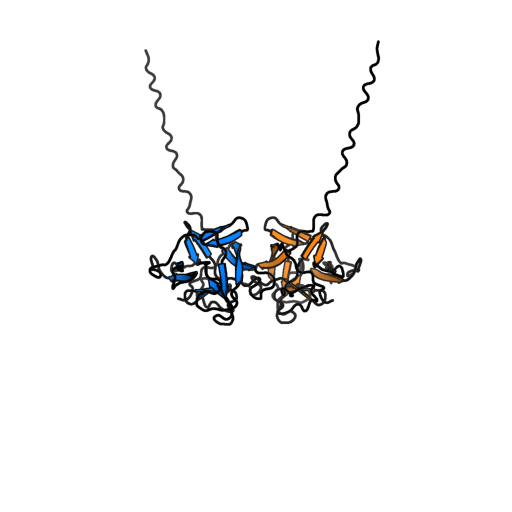A CA 1
ATOM 682 C C . MET A 1 95 ? -9.164 -27.406 -8.125 1 92 95 MET A C 1
ATOM 684 O O . MET A 1 95 ? -9.031 -27.094 -6.941 1 92 95 MET A O 1
ATOM 688 N N . GLY A 1 96 ? -8.547 -26.672 -9.039 1 95.75 96 GLY A N 1
ATOM 689 C CA . GLY A 1 96 ? -7.645 -25.562 -8.758 1 95.75 96 GLY A CA 1
ATOM 690 C C . GLY A 1 96 ? -8.359 -24.312 -8.281 1 95.75 96 GLY A C 1
ATOM 691 O O . GLY A 1 96 ? -7.828 -23.562 -7.469 1 95.75 96 GLY A O 1
ATOM 692 N N . GLN A 1 97 ? -9.578 -24.047 -8.844 1 97.56 97 GLN A N 1
ATOM 693 C CA . GLN A 1 97 ? -10.492 -22.984 -8.438 1 97.56 97 GLN A CA 1
ATOM 694 C C . GLN A 1 97 ? -9.812 -21.625 -8.477 1 97.56 97 GLN A C 1
ATOM 696 O O . GLN A 1 97 ? -10.141 -20.734 -7.688 1 97.56 97 GLN A O 1
ATOM 701 N N . GLY A 1 98 ? -8.734 -21.531 -9.234 1 98.12 98 GLY A N 1
ATOM 702 C CA . GLY A 1 98 ? -8.039 -20.25 -9.359 1 98.12 98 GLY A CA 1
ATOM 703 C C . GLY A 1 98 ? -6.758 -20.188 -8.547 1 98.12 98 GLY A C 1
ATOM 704 O O . GLY A 1 98 ? -6.281 -19.109 -8.219 1 98.12 98 GLY A O 1
ATOM 705 N N . LEU A 1 99 ? -6.215 -21.328 -8.219 1 97.88 99 LEU A N 1
ATOM 706 C CA . LEU A 1 99 ? -4.973 -21.406 -7.461 1 97.88 99 LEU A CA 1
ATOM 707 C C . LEU A 1 99 ? -3.85 -20.672 -8.18 1 97.88 99 LEU A C 1
ATOM 709 O O . LEU A 1 99 ? -3.664 -20.844 -9.391 1 97.88 99 LEU A O 1
ATOM 713 N N . ILE A 1 100 ? -3.211 -19.781 -7.461 1 98.56 100 ILE A N 1
ATOM 714 C CA . ILE A 1 100 ? -2.004 -19.125 -7.965 1 98.56 100 ILE A CA 1
ATOM 715 C C . ILE A 1 100 ? -0.78 -19.688 -7.234 1 98.56 100 ILE A C 1
ATOM 717 O O . ILE A 1 100 ? -0.749 -19.719 -6.004 1 98.56 100 ILE A O 1
ATOM 721 N N . GLY A 1 101 ? 0.168 -20.156 -7.961 1 98.06 101 GLY A N 1
ATOM 722 C CA . GLY A 1 101 ? 1.456 -20.609 -7.453 1 98.06 101 GLY A CA 1
ATOM 723 C C . GLY A 1 101 ? 2.611 -20.25 -8.367 1 98.06 101 GLY A C 1
ATOM 724 O O . GLY A 1 101 ? 2.434 -19.547 -9.359 1 98.06 101 GLY A O 1
ATOM 725 N N . TYR A 1 102 ? 3.807 -20.594 -7.949 1 97.69 102 TYR A N 1
ATOM 726 C CA . TYR A 1 102 ? 4.938 -20.438 -8.859 1 97.69 102 TYR A CA 1
ATOM 727 C C . TYR A 1 102 ? 5.82 -21.672 -8.852 1 97.69 102 TYR A C 1
ATOM 729 O O . TYR A 1 102 ? 5.855 -22.422 -7.867 1 97.69 102 TYR A O 1
ATOM 737 N N . THR A 1 103 ? 6.402 -21.906 -9.961 1 96.88 103 THR A N 1
ATOM 738 C CA . THR A 1 103 ? 7.395 -22.969 -10.102 1 96.88 103 THR A CA 1
ATOM 739 C C . THR A 1 103 ? 8.805 -22.391 -10.07 1 96.88 103 THR A C 1
ATOM 741 O O . THR A 1 103 ? 9.016 -21.219 -10.375 1 96.88 103 THR A O 1
ATOM 744 N N . THR A 1 104 ? 9.734 -23.188 -9.648 1 95.25 104 THR A N 1
ATOM 745 C CA . THR A 1 104 ? 11.141 -22.812 -9.602 1 95.25 104 THR A CA 1
ATOM 746 C C . THR A 1 104 ? 11.961 -23.625 -10.594 1 95.25 104 THR A C 1
ATOM 748 O O . THR A 1 104 ? 11.867 -24.859 -10.617 1 95.25 104 THR A O 1
ATOM 751 N N . GLY A 1 105 ? 12.727 -22.984 -11.336 1 92.75 105 GLY A N 1
ATOM 752 C CA . GLY A 1 105 ? 13.539 -23.609 -12.367 1 92.75 105 GLY A CA 1
ATOM 753 C C . GLY A 1 105 ? 13.055 -23.297 -13.773 1 92.75 105 GLY A C 1
ATOM 754 O O . GLY A 1 105 ? 11.852 -23.125 -13.992 1 92.75 105 GLY A O 1
ATOM 755 N N . ASP A 1 106 ? 14.008 -23.266 -14.578 1 82.25 106 ASP A N 1
ATOM 756 C CA . ASP A 1 106 ? 13.664 -23.031 -15.977 1 82.25 106 ASP A CA 1
ATOM 757 C C . ASP A 1 106 ? 12.789 -24.156 -16.531 1 82.25 106 ASP A C 1
ATOM 759 O O . ASP A 1 106 ? 13.102 -25.344 -16.359 1 82.25 106 ASP A O 1
ATOM 763 N N . ASN A 1 107 ? 11.742 -24 -17.094 1 76.81 107 ASN A N 1
ATOM 764 C CA . ASN A 1 107 ? 10.836 -24.938 -17.75 1 76.81 107 ASN A CA 1
ATOM 765 C C . ASN A 1 107 ? 10.148 -25.844 -16.734 1 76.81 107 ASN A C 1
ATOM 767 O O . ASN A 1 107 ? 9.789 -26.984 -17.062 1 76.81 107 ASN A O 1
ATOM 771 N N . ALA A 1 108 ? 10.242 -25.391 -15.477 1 86.25 108 ALA A N 1
ATOM 772 C CA . ALA A 1 108 ? 9.508 -26.172 -14.484 1 86.25 108 ALA A CA 1
ATOM 773 C C . ALA A 1 108 ? 8.023 -26.234 -14.828 1 86.25 108 ALA A C 1
ATOM 775 O O . ALA A 1 108 ? 7.438 -25.25 -15.266 1 86.25 108 ALA A O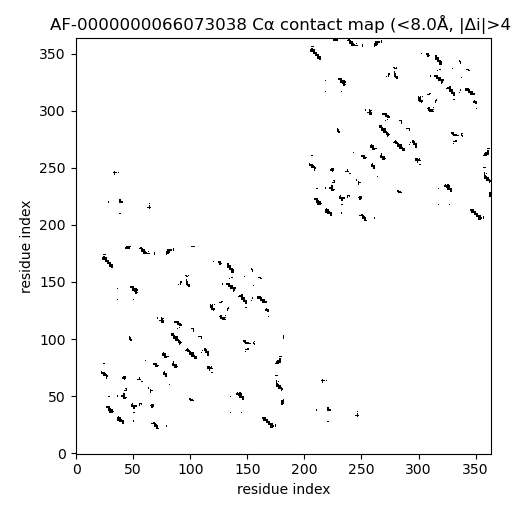 1
ATOM 776 N N . SER A 1 109 ? 7.57 -27.453 -14.758 1 86.12 109 SER A N 1
ATOM 777 C CA . SER A 1 109 ? 6.16 -27.641 -15.102 1 86.12 109 SER A CA 1
ATOM 778 C C . SER A 1 109 ? 5.266 -27.359 -13.898 1 86.12 109 SER A C 1
ATOM 780 O O . SER A 1 109 ? 5.605 -27.719 -12.766 1 86.12 109 SER A O 1
ATOM 782 N N . GLY A 1 110 ? 4.238 -26.656 -14.148 1 83.5 110 GLY A N 1
ATOM 783 C CA . GLY A 1 110 ? 3.182 -26.516 -13.156 1 83.5 110 GLY A CA 1
ATOM 784 C C . GLY A 1 110 ? 2.178 -27.656 -13.188 1 83.5 110 GLY A C 1
ATOM 785 O O . GLY A 1 110 ? 2.355 -28.625 -13.93 1 83.5 110 GLY A O 1
ATOM 786 N N . PRO A 1 111 ? 1.229 -27.562 -12.32 1 86.75 111 PRO A N 1
ATOM 787 C CA . PRO A 1 111 ? 0.145 -28.547 -12.406 1 86.75 111 PRO A CA 1
ATOM 788 C C . PRO A 1 111 ? -0.422 -28.672 -13.82 1 86.75 111 PRO A C 1
ATOM 790 O O . PRO A 1 111 ? -0.298 -27.75 -14.625 1 86.75 111 PRO A O 1
ATOM 793 N N . ARG A 1 112 ? -0.896 -29.828 -14.281 1 86.81 112 ARG A N 1
ATOM 794 C CA . ARG A 1 112 ? -1.37 -30.156 -15.617 1 86.81 112 ARG A CA 1
ATOM 795 C C . ARG A 1 112 ? -2.309 -29.062 -16.141 1 86.81 112 ARG A C 1
ATOM 797 O O . ARG A 1 112 ? -2.238 -28.703 -17.328 1 86.81 112 ARG A O 1
ATOM 804 N N . ASN A 1 113 ? -3.221 -28.469 -15.32 1 90.69 113 ASN A N 1
ATOM 805 C CA . ASN A 1 113 ? -4.234 -27.516 -15.773 1 90.69 113 ASN A CA 1
ATOM 806 C C . ASN A 1 113 ? -3.824 -26.078 -15.461 1 90.69 113 ASN A C 1
ATOM 808 O O . ASN A 1 113 ? -4.648 -25.172 -15.539 1 90.69 113 ASN A O 1
ATOM 812 N N . SER A 1 114 ? -2.52 -25.984 -15.438 1 94.25 114 SER A N 1
ATOM 813 C CA . SER A 1 114 ? -2.082 -24.641 -15.055 1 94.25 114 SER A CA 1
ATOM 814 C C . SER A 1 114 ? -1.873 -23.766 -16.281 1 94.25 114 SER A C 1
ATOM 816 O O . SER A 1 114 ? -1.468 -24.25 -17.344 1 94.25 114 SER A O 1
ATOM 818 N N . GLU A 1 115 ? -2.199 -22.5 -16.156 1 97 115 GLU A N 1
ATOM 819 C CA . GLU A 1 115 ? -2.01 -21.469 -17.156 1 97 115 GLU A CA 1
ATOM 820 C C . GLU A 1 115 ? -0.877 -20.516 -16.766 1 97 115 GLU A C 1
ATOM 822 O O . GLU A 1 115 ? -0.76 -20.125 -15.609 1 97 115 GLU A O 1
ATOM 827 N N . ARG A 1 116 ? -0.045 -20.109 -17.781 1 97.19 116 ARG A N 1
ATOM 828 C CA . ARG A 1 116 ? 1.09 -19.234 -17.516 1 97.19 116 ARG A CA 1
ATOM 829 C C . ARG A 1 116 ? 0.818 -17.812 -18 1 97.19 116 ARG A C 1
ATOM 831 O O . ARG A 1 116 ? 1.317 -16.844 -17.422 1 97.19 116 ARG A O 1
ATOM 838 N N . THR A 1 117 ? 0.012 -17.766 -19.109 1 97.75 117 THR A N 1
ATOM 839 C CA . THR A 1 117 ? -0.202 -16.484 -19.75 1 97.75 117 THR A CA 1
ATOM 840 C C . THR A 1 117 ? -1.608 -15.961 -19.469 1 97.75 117 THR A C 1
ATOM 842 O O . THR A 1 117 ? -2.527 -16.75 -19.219 1 97.75 117 THR A O 1
ATOM 845 N N . GLY A 1 118 ? -1.788 -14.656 -19.531 1 98.44 118 GLY A N 1
ATOM 846 C CA . GLY A 1 118 ? -3.043 -13.977 -19.25 1 98.44 118 GLY A CA 1
ATOM 847 C C . GLY A 1 118 ? -2.881 -12.781 -18.312 1 98.44 118 GLY A C 1
ATOM 848 O O . GLY A 1 118 ? -3.836 -12.039 -18.078 1 98.44 118 GLY A O 1
ATOM 849 N N . TRP A 1 119 ? -1.655 -12.617 -17.875 1 98.75 119 TRP A N 1
ATOM 850 C CA . TRP A 1 119 ? -1.349 -11.531 -16.969 1 98.75 119 TRP A CA 1
ATOM 851 C C . TRP A 1 119 ? -1.163 -10.219 -17.719 1 98.75 119 TRP A C 1
ATOM 853 O O . TRP A 1 119 ? -0.554 -10.188 -18.781 1 98.75 119 TRP A O 1
ATOM 863 N N . SER A 1 120 ? -1.699 -9.164 -17.219 1 98.5 120 SER A N 1
ATOM 864 C CA . SER A 1 120 ? -1.514 -7.82 -17.766 1 98.5 120 SER A CA 1
ATOM 865 C C . SER A 1 120 ? -1.781 -6.754 -16.703 1 98.5 120 SER A C 1
ATOM 867 O O . SER A 1 120 ? -2.277 -7.059 -15.617 1 98.5 120 SER A O 1
ATOM 869 N N . ILE A 1 121 ? -1.338 -5.598 -16.953 1 98.12 121 ILE A N 1
ATOM 870 C CA . ILE A 1 121 ? -1.666 -4.426 -16.141 1 98.12 121 ILE A CA 1
ATOM 871 C C . ILE A 1 121 ? -2.76 -3.615 -16.844 1 98.12 121 ILE A C 1
ATOM 873 O O . ILE A 1 121 ? -2.607 -3.221 -18 1 98.12 121 ILE A O 1
ATOM 877 N N . ASP A 1 122 ? -3.867 -3.373 -16.172 1 97.81 122 ASP A N 1
ATOM 878 C CA . ASP A 1 122 ? -4.996 -2.721 -16.828 1 97.81 122 ASP A CA 1
ATOM 879 C C . ASP A 1 122 ? -4.848 -1.202 -16.797 1 97.81 122 ASP A C 1
ATOM 881 O O . ASP A 1 122 ? -3.826 -0.681 -16.344 1 97.81 122 ASP A O 1
ATOM 885 N N . GLU A 1 123 ? -5.816 -0.44 -17.266 1 95.12 123 GLU A N 1
ATOM 886 C CA . GLU A 1 123 ? -5.766 1.011 -17.422 1 95.12 123 GLU A CA 1
ATOM 887 C C . GLU A 1 123 ? -5.734 1.712 -16.078 1 95.12 123 GLU A C 1
ATOM 889 O O . GLU A 1 123 ? -5.328 2.873 -15.977 1 95.12 123 GLU A O 1
ATOM 894 N N . ASN A 1 124 ? -6.191 1.003 -15.094 1 93 124 ASN A N 1
ATOM 895 C CA . ASN A 1 124 ? -6.184 1.557 -13.742 1 93 124 ASN A CA 1
ATOM 896 C C . ASN A 1 124 ? -4.902 1.193 -13 1 93 124 ASN A C 1
ATOM 898 O O . ASN A 1 124 ? -4.812 1.382 -11.781 1 93 124 ASN A O 1
ATOM 902 N N . ASN A 1 125 ? -3.938 0.571 -13.68 1 95.44 125 ASN A N 1
ATOM 903 C CA . ASN A 1 125 ? -2.643 0.188 -13.125 1 95.44 125 ASN A CA 1
ATOM 904 C C . ASN A 1 125 ? -2.775 -0.968 -12.141 1 95.44 125 ASN A C 1
ATOM 906 O O . ASN A 1 125 ? -2.076 -1.006 -11.125 1 95.44 125 ASN A O 1
ATOM 910 N N . HIS A 1 126 ? -3.691 -1.865 -12.383 1 98 126 HIS A N 1
ATOM 911 C CA . HIS A 1 126 ? -3.875 -3.068 -11.578 1 98 126 HIS A CA 1
ATOM 912 C C . HIS A 1 126 ? -3.396 -4.309 -12.32 1 98 126 HIS A C 1
ATOM 914 O O . HIS A 1 126 ? -3.604 -4.43 -13.531 1 98 126 HIS A O 1
ATOM 920 N N . LEU A 1 127 ? -2.799 -5.188 -11.609 1 98.75 127 LEU A N 1
ATOM 921 C CA . LEU A 1 127 ? -2.508 -6.508 -12.156 1 98.75 127 LEU A CA 1
ATOM 922 C C . LEU A 1 127 ? -3.781 -7.34 -12.281 1 98.75 127 LEU A C 1
ATOM 924 O O . LEU A 1 127 ? -4.547 -7.453 -11.32 1 98.75 127 LEU A O 1
ATOM 928 N N . VAL A 1 128 ? -4.004 -7.84 -13.406 1 98.88 128 VAL A N 1
ATOM 929 C CA . VAL A 1 128 ? -5.18 -8.672 -13.648 1 98.88 128 VAL A CA 1
ATOM 930 C C . VAL A 1 128 ? -4.766 -9.953 -14.367 1 98.88 128 VAL A C 1
ATOM 932 O O . VAL A 1 128 ? -3.684 -10.023 -14.961 1 98.88 128 VAL A O 1
ATOM 935 N N . PHE A 1 129 ? -5.539 -10.992 -14.242 1 98.88 129 PHE A N 1
ATOM 936 C CA . PHE A 1 129 ? -5.395 -12.219 -15.008 1 98.88 129 PHE A CA 1
ATOM 937 C C . PHE A 1 129 ? -6.605 -12.445 -15.898 1 98.88 129 PHE A C 1
ATOM 939 O O . PHE A 1 129 ? -7.73 -12.586 -15.414 1 98.88 129 PHE A O 1
ATOM 946 N N . ASP A 1 130 ? -6.387 -12.398 -17.234 1 98.38 130 ASP A N 1
ATOM 947 C CA . ASP A 1 130 ? -7.445 -12.492 -18.234 1 98.38 130 ASP A CA 1
ATOM 948 C C . ASP A 1 130 ? -8.531 -11.445 -17.984 1 98.38 130 ASP A C 1
ATOM 950 O O . ASP A 1 130 ? -9.719 -11.75 -18.047 1 98.38 130 ASP A O 1
ATOM 954 N N . GLY A 1 131 ? -8.109 -10.25 -17.578 1 98.19 131 GLY A N 1
ATOM 955 C CA . GLY A 1 131 ? -8.992 -9.102 -17.422 1 98.19 131 GLY A CA 1
ATOM 956 C C . GLY A 1 131 ? -9.703 -9.078 -16.078 1 98.19 131 GLY A C 1
ATOM 957 O O . GLY A 1 131 ? -10.438 -8.133 -15.781 1 98.19 131 GLY A O 1
ATOM 958 N N . ASN A 1 132 ? -9.461 -10.086 -15.273 1 98.5 132 ASN A N 1
ATOM 959 C CA . ASN A 1 132 ? -10.172 -10.18 -14 1 98.5 132 ASN A CA 1
ATOM 960 C C . ASN A 1 132 ? -9.273 -9.812 -12.828 1 98.5 132 ASN A C 1
ATOM 962 O O . ASN A 1 132 ? -8.094 -10.18 -12.805 1 98.5 132 ASN A O 1
ATOM 966 N N . SER A 1 133 ? -9.906 -9.117 -11.836 1 98.31 133 SER A N 1
ATOM 967 C CA . SER A 1 133 ? -9.211 -8.828 -10.586 1 98.31 133 SER A CA 1
ATOM 968 C C . SER A 1 133 ? -8.969 -10.094 -9.781 1 98.31 133 SER A C 1
ATOM 970 O O . SER A 1 133 ? -9.539 -11.148 -10.086 1 98.31 133 SER A O 1
ATOM 972 N N . LEU A 1 134 ? -8.172 -10.023 -8.727 1 98.75 134 LEU A N 1
ATOM 973 C CA . LEU A 1 134 ? -7.773 -11.164 -7.906 1 98.75 134 LEU A CA 1
ATOM 974 C C . LEU A 1 134 ? -8.648 -11.258 -6.66 1 98.75 134 LEU A C 1
ATOM 976 O O . LEU A 1 134 ? -9.508 -10.406 -6.43 1 98.75 134 LEU A O 1
ATOM 980 N N . ILE A 1 135 ? -8.492 -12.352 -5.973 1 98.88 135 ILE A N 1
ATOM 981 C CA . ILE A 1 135 ? -9.242 -12.656 -4.754 1 98.88 135 ILE A CA 1
ATOM 982 C C . ILE A 1 135 ? -8.273 -12.859 -3.594 1 98.88 135 ILE A C 1
ATOM 984 O O . ILE A 1 135 ? -7.238 -13.508 -3.748 1 98.88 135 ILE A O 1
ATOM 988 N N . ALA A 1 136 ? -8.523 -12.219 -2.475 1 98.88 136 ALA A N 1
ATOM 989 C CA . ALA A 1 136 ? -7.75 -12.414 -1.251 1 98.88 136 ALA A CA 1
ATOM 990 C C . ALA A 1 136 ? -8.57 -13.164 -0.204 1 98.88 136 ALA A C 1
ATOM 992 O O . ALA A 1 136 ? -9.695 -12.773 0.114 1 98.88 136 ALA A O 1
ATOM 993 N N . CYS A 1 137 ? -8.039 -14.273 0.33 1 98.88 137 CYS A N 1
ATOM 994 C CA . CYS A 1 137 ? -8.703 -15.062 1.36 1 98.88 137 CYS A CA 1
ATOM 995 C C . CYS A 1 137 ? -7.957 -14.969 2.686 1 98.88 137 CYS A C 1
ATOM 997 O O . CYS A 1 137 ? -6.77 -15.289 2.76 1 98.88 137 CYS A O 1
ATOM 999 N N . PRO A 1 138 ? -8.641 -14.508 3.732 1 98.56 138 PRO A N 1
ATOM 1000 C CA . PRO A 1 138 ? -7.973 -14.312 5.02 1 98.56 138 PRO A CA 1
ATOM 1001 C C . PRO A 1 138 ? -7.652 -15.633 5.719 1 98.56 138 PRO A C 1
ATOM 1003 O O . PRO A 1 138 ? -8.016 -16.703 5.219 1 98.56 138 PRO A O 1
ATOM 1006 N N . ASN A 1 139 ? -6.863 -15.508 6.82 1 97.62 139 ASN A N 1
ATOM 1007 C CA . ASN A 1 139 ? -6.535 -16.594 7.738 1 97.62 139 ASN A CA 1
ATOM 1008 C C . ASN A 1 139 ? -5.656 -17.641 7.066 1 97.62 139 ASN A C 1
ATOM 1010 O O . ASN A 1 139 ? -5.875 -18.844 7.242 1 97.62 139 ASN A O 1
ATOM 1014 N N . SER A 1 140 ? -4.797 -17.156 6.207 1 97.19 140 SER A N 1
ATOM 1015 C CA . SER A 1 140 ? -3.734 -18.016 5.703 1 97.19 140 SER A CA 1
ATOM 1016 C C . SER A 1 140 ? -2.559 -18.062 6.672 1 97.19 140 SER A C 1
ATOM 1018 O O . SER A 1 140 ? -2.725 -17.844 7.871 1 97.19 140 SER A O 1
ATOM 1020 N N . ILE A 1 141 ? -1.363 -18.547 6.156 1 96.31 141 ILE A N 1
ATOM 1021 C CA . ILE A 1 141 ? -0.203 -18.672 7.027 1 96.31 141 ILE A CA 1
ATOM 1022 C C . ILE A 1 141 ? 0.127 -17.312 7.656 1 96.31 141 ILE A C 1
ATOM 1024 O O . ILE A 1 141 ? 0.01 -16.281 7 1 96.31 141 ILE A O 1
ATOM 1028 N N . ASP A 1 142 ? 0.415 -17.281 9.008 1 96.81 142 ASP A N 1
ATOM 1029 C CA . ASP A 1 142 ? 0.829 -16.125 9.781 1 96.81 142 ASP A CA 1
ATOM 1030 C C . ASP A 1 142 ? -0.183 -14.984 9.648 1 96.81 142 ASP A C 1
ATOM 1032 O O . ASP A 1 142 ? 0.196 -13.812 9.578 1 96.81 142 ASP A O 1
ATOM 1036 N N . SER A 1 143 ? -1.521 -15.328 9.445 1 96.38 143 SER A N 1
ATOM 1037 C CA . SER A 1 143 ? -2.656 -14.414 9.422 1 96.38 143 SER A CA 1
ATOM 1038 C C . SER A 1 143 ? -2.67 -13.586 8.141 1 96.38 143 SER A C 1
ATOM 1040 O O . SER A 1 143 ? -3.342 -12.555 8.07 1 96.38 143 SER A O 1
ATOM 1042 N N . ALA A 1 144 ? -1.862 -14.023 7.191 1 98.25 144 ALA A N 1
ATOM 1043 C CA . ALA A 1 144 ? -1.837 -13.336 5.902 1 98.25 144 ALA A CA 1
ATOM 1044 C C . ALA A 1 144 ? -3.043 -13.727 5.051 1 98.25 144 ALA A C 1
ATOM 1046 O O . ALA A 1 144 ? -3.871 -14.539 5.473 1 98.25 144 ALA A O 1
ATOM 1047 N N . TYR A 1 145 ? -3.17 -13.078 3.994 1 98.81 145 TYR A N 1
ATOM 1048 C CA . TYR A 1 145 ? -4.141 -13.469 2.979 1 98.81 145 TYR A CA 1
ATOM 1049 C C . TYR A 1 145 ? -3.492 -14.336 1.905 1 98.81 145 TYR A C 1
ATOM 1051 O O . TYR A 1 145 ? -2.361 -14.07 1.487 1 98.81 145 TYR A O 1
ATOM 1059 N N . SER A 1 146 ? -4.168 -15.398 1.526 1 98.81 146 SER A N 1
ATOM 1060 C CA . SER A 1 146 ? -3.783 -16.078 0.294 1 98.81 146 SER A CA 1
ATOM 1061 C C . SER A 1 146 ? -4.426 -15.422 -0.924 1 98.81 146 SER A C 1
ATOM 1063 O O . SER A 1 146 ? -5.582 -15 -0.871 1 98.81 146 SER A O 1
ATOM 1065 N N . ILE A 1 147 ? -3.713 -15.367 -2.008 1 98.94 147 ILE A N 1
ATOM 1066 C CA . ILE A 1 147 ? -4.18 -14.68 -3.207 1 98.94 147 ILE A CA 1
ATOM 1067 C C . ILE A 1 147 ? -4.586 -15.703 -4.266 1 98.94 147 ILE A C 1
ATOM 1069 O O . ILE A 1 147 ? -3.875 -16.688 -4.492 1 98.94 147 ILE A O 1
ATOM 1073 N N . TRP A 1 148 ? -5.727 -15.508 -4.902 1 98.88 148 TRP A N 1
ATOM 1074 C CA . TRP A 1 148 ? -6.309 -16.438 -5.871 1 98.88 148 TRP A CA 1
ATOM 1075 C C . TRP A 1 148 ? -6.773 -15.695 -7.117 1 98.88 148 TRP A C 1
ATOM 1077 O O . TRP A 1 148 ? -7.102 -14.508 -7.059 1 98.88 148 TRP A O 1
ATOM 1087 N N . ALA A 1 149 ? -6.762 -16.375 -8.211 1 98.75 149 ALA A N 1
ATOM 1088 C CA . ALA A 1 149 ? -7.352 -15.859 -9.445 1 98.75 149 ALA A CA 1
ATOM 1089 C C . ALA A 1 149 ? -8.852 -16.141 -9.492 1 98.75 149 ALA A C 1
ATOM 1091 O O . ALA A 1 149 ? -9.328 -17.094 -8.891 1 98.75 149 ALA A O 1
ATOM 1092 N N . SER A 1 150 ? -9.516 -15.219 -10.227 1 97.5 150 SER A N 1
ATOM 1093 C CA . SER A 1 150 ? -10.945 -15.445 -10.422 1 97.5 150 SER A CA 1
ATOM 1094 C C . SER A 1 150 ? -11.195 -16.641 -11.336 1 97.5 150 SER A C 1
ATOM 1096 O O . SER A 1 150 ? -10.703 -16.672 -12.469 1 97.5 150 SER A O 1
ATOM 1098 N N . ALA A 1 151 ? -11.945 -17.625 -10.844 1 96.38 151 ALA A N 1
ATOM 1099 C CA . ALA A 1 151 ? -12.312 -18.812 -11.617 1 96.38 151 ALA A CA 1
ATOM 1100 C C . ALA A 1 151 ? -13.797 -19.125 -11.477 1 96.38 151 ALA A C 1
ATOM 1102 O O . ALA A 1 151 ? -14.219 -20.266 -11.641 1 96.38 151 ALA A O 1
ATOM 1103 N N . GLY A 1 152 ? -14.57 -18.078 -11.109 1 95.31 152 GLY A N 1
ATOM 1104 C CA . GLY A 1 152 ? -16.016 -18.234 -10.992 1 95.31 152 GLY A CA 1
ATOM 1105 C C . GLY A 1 152 ? -16.453 -18.688 -9.617 1 95.31 152 GLY A C 1
ATOM 1106 O O . GLY A 1 152 ? -17.609 -19.062 -9.414 1 95.31 152 GLY A O 1
ATOM 1107 N N . VAL A 1 153 ? -15.531 -18.766 -8.703 1 96.12 153 VAL A N 1
ATOM 1108 C CA . VAL A 1 153 ? -15.812 -19.156 -7.324 1 96.12 153 VAL A CA 1
ATOM 1109 C C . VAL A 1 153 ? -15.414 -18.031 -6.375 1 96.12 153 VAL A C 1
ATOM 1111 O O . VAL A 1 153 ? -14.273 -17.562 -6.395 1 96.12 153 VAL A O 1
ATOM 1114 N N . ALA A 1 154 ? -16.328 -17.609 -5.52 1 96 154 ALA A N 1
ATOM 1115 C CA . ALA A 1 154 ? -16.094 -16.469 -4.633 1 96 154 ALA A CA 1
ATOM 1116 C C . ALA A 1 154 ? -15.156 -16.859 -3.49 1 96 154 ALA A C 1
ATOM 1118 O O . ALA A 1 154 ? -14.352 -16.031 -3.033 1 96 154 ALA A O 1
ATOM 1119 N N . ASN A 1 155 ? -15.328 -18.094 -2.98 1 98.31 155 ASN A N 1
ATOM 1120 C CA . ASN A 1 155 ? -14.508 -18.625 -1.891 1 98.31 155 ASN A CA 1
ATOM 1121 C C . ASN A 1 155 ? -13.758 -19.875 -2.309 1 98.31 155 ASN A C 1
ATOM 1123 O O . ASN A 1 155 ? -14.172 -21 -1.98 1 98.31 155 ASN A O 1
ATOM 1127 N N . PRO A 1 156 ? -12.648 -19.734 -2.979 1 98.56 156 PRO A N 1
ATOM 1128 C CA . PRO A 1 156 ? -11.93 -20.875 -3.529 1 98.56 156 PRO A CA 1
ATOM 1129 C C . PRO A 1 156 ? -11.195 -21.688 -2.459 1 98.56 156 PRO A C 1
ATOM 1131 O O . PRO A 1 156 ? -10.977 -21.203 -1.351 1 98.56 156 PRO A O 1
ATOM 1134 N N . GLY A 1 157 ? -10.914 -22.953 -2.77 1 97.19 157 GLY A N 1
ATOM 1135 C CA . GLY A 1 157 ? -10.078 -23.797 -1.945 1 97.19 157 GLY A CA 1
ATOM 1136 C C . GLY A 1 157 ? -10.672 -24.094 -0.582 1 97.19 157 GLY A C 1
ATOM 1137 O O . GLY A 1 157 ? -9.953 -24.422 0.359 1 97.19 157 GLY A O 1
ATOM 1138 N N . GLY A 1 158 ? -11.969 -23.797 -0.414 1 97.19 158 GLY A N 1
ATOM 1139 C CA . GLY A 1 158 ? -12.609 -24.016 0.873 1 97.19 158 GLY A CA 1
ATOM 1140 C C . GLY A 1 158 ? -12.391 -22.875 1.85 1 97.19 158 GLY A C 1
ATOM 1141 O O . GLY A 1 158 ? -12.773 -22.969 3.018 1 97.19 158 GLY A O 1
ATOM 1142 N N . ASN A 1 159 ? -11.75 -21.812 1.396 1 98.31 159 ASN A N 1
ATOM 1143 C CA . ASN A 1 159 ? -11.555 -20.625 2.215 1 98.31 159 ASN A CA 1
ATOM 1144 C C . ASN A 1 159 ? -12.875 -19.906 2.484 1 98.31 159 ASN A C 1
ATOM 1146 O O . ASN A 1 159 ? -13.859 -20.125 1.786 1 98.31 159 ASN A O 1
ATOM 1150 N N . LYS A 1 160 ? -12.875 -19.078 3.482 1 98.25 160 LYS A N 1
ATOM 1151 C CA . LYS A 1 160 ? -14.047 -18.297 3.852 1 98.25 160 LYS A CA 1
ATOM 1152 C C . LYS A 1 160 ? -13.711 -16.812 3.908 1 98.25 160 LYS A C 1
ATOM 1154 O O . LYS A 1 160 ? -12.555 -16.438 4.113 1 98.25 160 LYS A O 1
ATOM 1159 N N . ASP A 1 161 ? -14.742 -15.977 3.652 1 98.25 161 ASP A N 1
ATOM 1160 C CA . ASP A 1 161 ? -14.68 -14.523 3.816 1 98.25 161 ASP A CA 1
ATOM 1161 C C . ASP A 1 161 ? -13.672 -13.906 2.844 1 98.25 161 ASP A C 1
ATOM 1163 O O . ASP A 1 161 ? -13.008 -12.922 3.174 1 98.25 161 ASP A O 1
ATOM 1167 N N . CYS A 1 162 ? -13.578 -14.594 1.727 1 98.75 162 CYS A N 1
ATOM 1168 C CA . CYS A 1 162 ? -12.703 -14.055 0.698 1 98.75 162 CYS A CA 1
ATOM 1169 C C . CYS A 1 162 ? -13.297 -12.797 0.076 1 98.75 162 CYS A C 1
ATOM 1171 O O . CYS A 1 162 ? -14.523 -12.633 0.041 1 98.75 162 CYS A O 1
ATOM 1173 N N . VAL A 1 163 ? -12.445 -11.867 -0.376 1 98.25 163 VAL A N 1
ATOM 1174 C CA . VAL A 1 163 ? -12.906 -10.617 -0.976 1 98.25 163 VAL A CA 1
ATOM 1175 C C . VAL A 1 163 ? -12.148 -10.367 -2.279 1 98.25 163 VAL A C 1
ATOM 1177 O O . VAL A 1 163 ? -10.961 -10.695 -2.391 1 98.25 163 VAL A O 1
ATOM 1180 N N . GLY A 1 164 ? -12.891 -9.828 -3.268 1 98.12 164 GLY A N 1
ATOM 1181 C CA . GLY A 1 164 ? -12.195 -9.297 -4.43 1 98.12 164 GLY A CA 1
ATOM 1182 C C . GLY A 1 164 ? -11.297 -8.125 -4.102 1 98.12 164 GLY A C 1
ATOM 1183 O O . GLY A 1 164 ? -11.648 -7.27 -3.287 1 98.12 164 GLY A O 1
ATOM 1184 N N . ILE A 1 165 ? -10.133 -8.062 -4.723 1 98.06 165 ILE A N 1
ATOM 1185 C CA . ILE A 1 165 ? -9.211 -6.953 -4.488 1 98.06 165 ILE A CA 1
ATOM 1186 C C . ILE A 1 165 ? -8.656 -6.445 -5.82 1 98.06 165 ILE A C 1
ATOM 1188 O O . ILE A 1 165 ? -8.578 -7.199 -6.793 1 98.06 165 ILE A O 1
ATOM 1192 N N . ALA A 1 166 ? -8.383 -5.156 -5.828 1 97.69 166 ALA A N 1
ATOM 1193 C CA . ALA A 1 166 ? -7.469 -4.66 -6.852 1 97.69 166 ALA A CA 1
ATOM 1194 C C . ALA A 1 166 ? -6.016 -4.852 -6.426 1 97.69 166 ALA A C 1
ATOM 1196 O O . ALA A 1 166 ? -5.668 -4.633 -5.262 1 97.69 166 ALA A O 1
ATOM 1197 N N . ALA A 1 167 ? -5.207 -5.387 -7.289 1 98.62 167 ALA A N 1
ATOM 1198 C CA . ALA A 1 167 ? -3.768 -5.496 -7.066 1 98.62 167 ALA A CA 1
ATOM 1199 C C . ALA A 1 167 ? -3.023 -4.336 -7.719 1 98.62 167 ALA A C 1
ATOM 1201 O O . ALA A 1 167 ? -2.688 -4.391 -8.906 1 98.62 167 ALA A O 1
ATOM 1202 N N . ARG A 1 168 ? -2.783 -3.352 -6.965 1 97.31 168 ARG A N 1
ATOM 1203 C CA . ARG A 1 168 ? -2.191 -2.125 -7.492 1 97.31 168 ARG A CA 1
ATOM 1204 C C . ARG A 1 168 ? -0.698 -2.303 -7.742 1 97.31 168 ARG A C 1
ATOM 1206 O O . ARG A 1 168 ? 0.035 -2.758 -6.859 1 97.31 168 ARG A O 1
ATOM 1213 N N . VAL A 1 169 ? -0.3 -1.912 -8.922 1 97.44 169 VAL A N 1
ATOM 1214 C CA . VAL A 1 169 ? 1.088 -2.027 -9.359 1 97.44 169 VAL A CA 1
ATOM 1215 C C . VAL A 1 169 ? 1.896 -0.847 -8.828 1 97.44 169 VAL A C 1
ATOM 1217 O O . VAL A 1 169 ? 1.485 0.308 -8.961 1 97.44 169 VAL A O 1
ATOM 1220 N N . GLU A 1 170 ? 2.963 -1.162 -8.172 1 95.25 170 GLU A N 1
ATOM 1221 C CA . GLU A 1 170 ? 3.941 -0.176 -7.727 1 95.25 170 GLU A CA 1
ATOM 1222 C C . GLU A 1 170 ? 5.297 -0.405 -8.391 1 95.25 170 GLU A C 1
ATOM 1224 O O . GLU A 1 170 ? 6.078 -1.245 -7.941 1 95.25 170 GLU A O 1
ATOM 1229 N N . LYS A 1 171 ? 5.547 0.392 -9.359 1 92.94 171 LYS A N 1
ATOM 1230 C CA . LYS A 1 171 ? 6.781 0.205 -10.117 1 92.94 171 LYS A CA 1
ATOM 1231 C C . LYS A 1 171 ? 8.008 0.463 -9.242 1 92.94 171 LYS A C 1
ATOM 1233 O O . LYS A 1 171 ? 7.973 1.317 -8.352 1 92.94 171 LYS A O 1
ATOM 1238 N N . THR A 1 172 ? 8.984 -0.315 -9.477 1 89.06 172 THR A N 1
ATOM 1239 C CA . THR A 1 172 ? 10.227 -0.172 -8.727 1 89.06 172 THR A CA 1
ATOM 1240 C C . THR A 1 172 ? 11.414 -0.027 -9.664 1 89.06 172 THR A C 1
ATOM 1242 O O . THR A 1 172 ? 11.609 -0.854 -10.562 1 89.06 172 THR A O 1
ATOM 1245 N N . GLU A 1 173 ? 12.25 1.007 -9.406 1 82.5 173 GLU A N 1
ATOM 1246 C CA . GLU A 1 173 ? 13.383 1.271 -10.281 1 82.5 173 GLU A CA 1
ATOM 1247 C C . GLU A 1 173 ? 14.625 0.502 -9.828 1 82.5 173 GLU A C 1
ATOM 1249 O O . GLU A 1 173 ? 15.492 0.184 -10.641 1 82.5 173 GLU A O 1
ATOM 1254 N N . ASN A 1 174 ? 14.727 0.184 -8.562 1 83.88 174 ASN A N 1
ATOM 1255 C CA . ASN A 1 174 ? 15.867 -0.547 -8.031 1 83.88 174 ASN A CA 1
ATOM 1256 C C . ASN A 1 174 ? 15.438 -1.83 -7.328 1 83.88 174 ASN A C 1
ATOM 1258 O O . ASN A 1 174 ? 15.57 -1.948 -6.105 1 83.88 174 ASN A O 1
ATOM 1262 N N . PRO A 1 175 ? 15.07 -2.713 -8.203 1 89.94 175 PRO A N 1
ATOM 1263 C CA . PRO A 1 175 ? 14.555 -3.941 -7.598 1 89.94 175 PRO A CA 1
ATOM 1264 C C . PRO A 1 175 ? 15.656 -4.797 -6.973 1 89.94 175 PRO A C 1
ATOM 1266 O O . PRO A 1 175 ? 16.781 -4.812 -7.469 1 89.94 175 PRO A O 1
ATOM 1269 N N . ILE A 1 176 ? 15.336 -5.469 -5.91 1 90.12 176 ILE A N 1
ATOM 1270 C CA . ILE A 1 176 ? 16.203 -6.457 -5.285 1 90.12 176 ILE A CA 1
ATOM 1271 C C . ILE A 1 176 ? 15.797 -7.859 -5.727 1 90.12 176 ILE A C 1
ATOM 1273 O O . ILE A 1 176 ? 14.641 -8.258 -5.57 1 90.12 176 ILE A O 1
ATOM 1277 N N . ALA A 1 177 ? 16.797 -8.555 -6.293 1 93.88 177 ALA A N 1
ATOM 1278 C CA . ALA A 1 177 ? 16.531 -9.914 -6.754 1 93.88 177 ALA A CA 1
ATOM 1279 C C . ALA A 1 177 ? 16.453 -10.883 -5.582 1 93.88 177 ALA A C 1
ATOM 1281 O O . ALA A 1 177 ? 17.328 -10.891 -4.715 1 93.88 177 ALA A O 1
ATOM 1282 N N . CYS A 1 178 ? 15.406 -11.695 -5.57 1 95.5 178 CYS A N 1
ATOM 1283 C CA . CYS A 1 178 ? 15.227 -12.672 -4.504 1 95.5 178 CYS A CA 1
ATOM 1284 C C . CYS A 1 178 ? 14.828 -14.031 -5.07 1 95.5 178 CYS A C 1
ATOM 1286 O O . CYS A 1 178 ? 14.234 -14.109 -6.148 1 95.5 178 CYS A O 1
ATOM 1288 N N . THR A 1 179 ? 15.227 -15.117 -4.414 1 96.31 179 THR A N 1
ATOM 1289 C CA . THR A 1 179 ? 14.688 -16.453 -4.625 1 96.31 179 THR A CA 1
ATOM 1290 C C . THR A 1 179 ? 13.695 -16.812 -3.52 1 96.31 179 THR A C 1
ATOM 1292 O O . THR A 1 179 ? 14.047 -16.797 -2.338 1 96.31 179 THR A O 1
ATOM 1295 N N . TYR A 1 180 ? 12.5 -17.109 -3.945 1 96.56 180 TYR A N 1
ATOM 1296 C CA . TYR A 1 180 ? 11.43 -17.375 -2.99 1 96.56 180 TYR A CA 1
ATOM 1297 C C . TYR A 1 180 ? 11.281 -18.875 -2.727 1 96.56 180 TYR A C 1
ATOM 1299 O O . TYR A 1 180 ? 11.539 -19.688 -3.609 1 96.56 180 TYR A O 1
ATOM 1307 N N . SER A 1 181 ? 10.836 -19.188 -1.536 1 94.94 181 SER A N 1
ATOM 1308 C CA . SER A 1 181 ? 10.789 -20.594 -1.113 1 94.94 181 SER A CA 1
ATOM 1309 C C . SER A 1 181 ? 9.688 -21.359 -1.844 1 94.94 181 SER A C 1
ATOM 1311 O O . SER A 1 181 ? 8.656 -20.781 -2.189 1 94.94 181 SER A O 1
ATOM 1313 N N . SER A 1 182 ? 9.906 -22.672 -2.092 1 90.25 182 SER A N 1
ATOM 1314 C CA . SER A 1 182 ? 8.953 -23.531 -2.791 1 90.25 182 SER A CA 1
ATOM 1315 C C . SER A 1 182 ? 8.375 -24.594 -1.857 1 90.25 182 SER A C 1
ATOM 1317 O O . SER A 1 182 ? 9.039 -25.016 -0.901 1 90.25 182 SER A O 1
ATOM 1319 N N . MET B 1 1 ? -29.297 57.156 -47.5 1 30.75 1 MET B N 1
ATOM 1320 C CA . MET B 1 1 ? -28.328 56.219 -46.938 1 30.75 1 MET B CA 1
ATOM 1321 C C . MET B 1 1 ? -28.891 55.562 -45.656 1 30.75 1 MET B C 1
ATOM 1323 O O . MET B 1 1 ? -29.188 56.219 -44.688 1 30.75 1 MET B O 1
ATOM 1327 N N . LYS B 1 2 ? -29.812 54.406 -45.938 1 39.19 2 LYS B N 1
ATOM 1328 C CA . LYS B 1 2 ? -30.547 53.625 -44.938 1 39.19 2 LYS B CA 1
ATOM 1329 C C . LYS B 1 2 ? -29.609 52.938 -43.938 1 39.19 2 LYS B C 1
ATOM 1331 O O . LYS B 1 2 ? -28.719 52.188 -44.344 1 39.19 2 LYS B O 1
ATOM 1336 N N . LEU B 1 3 ? -29.312 53.688 -42.812 1 42.25 3 LEU B N 1
ATOM 1337 C CA . LEU B 1 3 ? -28.531 53.25 -41.656 1 42.25 3 LEU B CA 1
ATOM 1338 C C . LEU B 1 3 ? -29.188 52.062 -41 1 42.25 3 LEU B C 1
ATOM 1340 O O . LEU B 1 3 ? -30.281 52.188 -40.438 1 42.25 3 LEU B O 1
ATOM 1344 N N . THR B 1 4 ? -29.094 50.875 -41.625 1 46.81 4 THR B N 1
ATOM 1345 C CA . THR B 1 4 ? -29.562 49.656 -40.969 1 46.81 4 THR B CA 1
ATOM 1346 C C . THR B 1 4 ? -28.719 49.312 -39.75 1 46.81 4 THR B C 1
ATOM 1348 O O . THR B 1 4 ? -27.5 49.094 -39.875 1 46.81 4 THR B O 1
ATOM 1351 N N . SER B 1 5 ? -29.047 49.906 -38.562 1 41.31 5 SER B N 1
ATOM 1352 C CA . SER B 1 5 ? -28.438 49.594 -37.281 1 41.31 5 SER B CA 1
ATOM 1353 C C . SER B 1 5 ? -28.656 48.094 -36.938 1 41.31 5 SER B C 1
ATOM 1355 O O . SER B 1 5 ? -29.781 47.625 -36.844 1 41.31 5 SER B O 1
ATOM 1357 N N . THR B 1 6 ? -27.828 47.25 -37.469 1 45.59 6 THR B N 1
ATOM 1358 C CA . THR B 1 6 ? -27.875 45.875 -37.031 1 45.59 6 THR B CA 1
ATOM 1359 C C . THR B 1 6 ? -27.453 45.781 -35.562 1 45.59 6 THR B C 1
ATOM 1361 O O . THR B 1 6 ? -26.406 46.281 -35.156 1 45.59 6 THR B O 1
ATOM 1364 N N . ALA B 1 7 ? -28.453 45.781 -34.688 1 39.25 7 ALA B N 1
ATOM 1365 C CA . ALA B 1 7 ? -28.219 45.5 -33.281 1 39.25 7 ALA B CA 1
ATOM 1366 C C . ALA B 1 7 ? -27.656 44.125 -33.062 1 39.25 7 ALA B C 1
ATOM 1368 O O . ALA B 1 7 ? -28.219 43.125 -33.531 1 39.25 7 ALA B O 1
ATOM 1369 N N . ALA B 1 8 ? -26.344 44.094 -32.875 1 43.53 8 ALA B N 1
ATOM 1370 C CA . ALA B 1 8 ? -25.688 42.844 -32.531 1 43.53 8 ALA B CA 1
ATOM 1371 C C . ALA B 1 8 ? -26.188 42.312 -31.172 1 43.53 8 ALA B C 1
ATOM 1373 O O . ALA B 1 8 ? -26.172 43.031 -30.188 1 43.53 8 ALA B O 1
ATOM 1374 N N . LEU B 1 9 ? -27.062 41.344 -31.234 1 40.84 9 LEU B N 1
ATOM 1375 C CA . LEU B 1 9 ? -27.5 40.656 -30.031 1 40.84 9 LEU B CA 1
ATOM 1376 C C . LEU B 1 9 ? -26.328 40 -29.328 1 40.84 9 LEU B C 1
ATOM 1378 O O . LEU B 1 9 ? -25.609 39.188 -29.922 1 40.84 9 LEU B O 1
ATOM 1382 N N . ALA B 1 10 ? -25.844 40.719 -28.25 1 44.72 10 ALA B N 1
ATOM 1383 C CA . ALA B 1 10 ? -24.844 40.125 -27.344 1 44.72 10 ALA B CA 1
ATOM 1384 C C . ALA B 1 10 ? -25.406 38.906 -26.609 1 44.72 10 ALA B C 1
ATOM 1386 O O . ALA B 1 10 ? -26.422 39 -25.922 1 44.72 10 ALA B O 1
ATOM 1387 N N . SER B 1 11 ? -25.234 37.688 -27.188 1 43.09 11 SER B N 1
ATOM 1388 C CA . SER B 1 11 ? -25.562 36.469 -26.453 1 43.09 11 SER B CA 1
ATOM 1389 C C . SER B 1 11 ? -24.797 36.406 -25.125 1 43.09 11 SER B C 1
ATOM 1391 O O . SER B 1 11 ? -23.578 36.594 -25.109 1 43.09 11 SER B O 1
ATOM 1393 N N . LEU B 1 12 ? -25.359 36.781 -24.062 1 34.62 12 LEU B N 1
ATOM 1394 C CA . LEU B 1 12 ? -24.766 36.5 -22.766 1 34.62 12 LEU B CA 1
ATOM 1395 C C . LEU B 1 12 ? -24.609 35 -22.578 1 34.62 12 LEU B C 1
ATOM 1397 O O . LEU B 1 12 ? -25.609 34.25 -22.578 1 34.62 12 LEU B O 1
ATOM 1401 N N . ALA B 1 13 ? -23.5 34.375 -22.984 1 40.41 13 ALA B N 1
ATOM 1402 C CA . ALA B 1 13 ? -23.219 33.031 -22.531 1 40.41 13 ALA B CA 1
ATOM 1403 C C . ALA B 1 13 ? -23.266 32.938 -21 1 40.41 13 ALA B C 1
ATOM 1405 O O . ALA B 1 13 ? -22.562 33.688 -20.312 1 40.41 13 ALA B O 1
ATOM 1406 N N . VAL B 1 14 ? -24.375 32.562 -20.422 1 40.09 14 VAL B N 1
ATOM 1407 C CA . VAL B 1 14 ? -24.391 32.188 -19.016 1 40.09 14 VAL B CA 1
ATOM 1408 C C . VAL B 1 14 ? -23.297 31.172 -18.734 1 40.09 14 VAL B C 1
ATOM 1410 O O . VAL B 1 14 ? -23.203 30.156 -19.422 1 40.09 14 VAL B O 1
ATOM 1413 N N . ALA B 1 15 ? -22.219 31.594 -18.125 1 39.81 15 ALA B N 1
ATOM 1414 C CA . ALA B 1 15 ? -21.234 30.641 -17.594 1 39.81 15 ALA B CA 1
ATOM 1415 C C . ALA B 1 15 ? -21.891 29.609 -16.703 1 39.81 15 ALA B C 1
ATOM 1417 O O . ALA B 1 15 ? -22.562 29.953 -15.719 1 39.81 15 ALA B O 1
ATOM 1418 N N . ALA B 1 16 ? -22.359 28.5 -17.281 1 41.34 16 ALA B N 1
ATOM 1419 C CA . ALA B 1 16 ? -22.797 27.406 -16.422 1 41.34 16 ALA B CA 1
ATOM 1420 C C . ALA B 1 16 ? -21.859 27.25 -15.219 1 41.34 16 ALA B C 1
ATOM 1422 O O . ALA B 1 16 ? -20.625 27.219 -15.383 1 41.34 16 ALA B O 1
ATOM 1423 N N . THR B 1 17 ? -22.109 27.812 -14.117 1 39.41 17 THR B N 1
ATOM 1424 C CA . THR B 1 17 ? -21.359 27.484 -12.914 1 39.41 17 THR B CA 1
ATOM 1425 C C . THR B 1 17 ? -21 26 -12.898 1 39.41 17 THR B C 1
ATOM 1427 O O . THR B 1 17 ? -21.859 25.141 -13.078 1 39.41 17 THR B O 1
ATOM 1430 N N . ALA B 1 18 ? -19.859 25.672 -13.32 1 43.88 18 ALA B N 1
ATOM 1431 C CA . ALA B 1 18 ? -19.375 24.312 -13.125 1 43.88 18 ALA B CA 1
ATOM 1432 C C . ALA B 1 18 ? -19.766 23.766 -11.758 1 43.88 18 ALA B C 1
ATOM 1434 O O . ALA B 1 18 ? -19.656 24.469 -10.75 1 43.88 18 ALA B O 1
ATOM 1435 N N . ALA B 1 19 ? -20.672 22.906 -11.648 1 44.12 19 ALA B N 1
ATOM 1436 C CA . ALA B 1 19 ? -21.062 22.203 -10.43 1 44.12 19 ALA B CA 1
ATOM 1437 C C . ALA B 1 19 ? -19.859 21.938 -9.539 1 44.12 19 ALA B C 1
ATOM 1439 O O . ALA B 1 19 ? -18.766 21.625 -10.039 1 44.12 19 ALA B O 1
ATOM 1440 N N . PRO B 1 20 ? -19.719 22.469 -8.258 1 41.12 20 PRO B N 1
ATOM 1441 C CA . PRO B 1 20 ? -18.594 22.25 -7.344 1 41.12 20 PRO B CA 1
ATOM 1442 C C . PRO B 1 20 ? -18.047 20.828 -7.41 1 41.12 20 PRO B C 1
ATOM 1444 O O . PRO B 1 20 ? -18.781 19.859 -7.199 1 41.12 20 PRO B O 1
ATOM 1447 N N . SER B 1 21 ? -17.219 20.391 -8.242 1 53.12 21 SER B N 1
ATOM 1448 C CA . SER B 1 21 ? -16.672 19.062 -8.492 1 53.12 21 SER B CA 1
ATOM 1449 C C . SER B 1 21 ? -16.109 18.453 -7.215 1 53.12 21 SER B C 1
ATOM 1451 O O . SER B 1 21 ? -15.477 19.141 -6.41 1 53.12 21 SER B O 1
ATOM 1453 N N . THR B 1 22 ? -16.844 17.484 -6.484 1 68.38 22 THR B N 1
ATOM 1454 C CA . THR B 1 22 ? -16.359 16.734 -5.336 1 68.38 22 THR B CA 1
ATOM 1455 C C . THR B 1 22 ? -14.859 16.469 -5.457 1 68.38 22 THR B C 1
ATOM 1457 O O . THR B 1 22 ? -14.383 16.031 -6.512 1 68.38 22 THR B O 1
ATOM 1460 N N . PRO B 1 23 ? -14.148 17.062 -4.512 1 81.5 23 PRO B N 1
ATOM 1461 C CA . PRO B 1 23 ? -12.695 16.906 -4.613 1 81.5 23 PRO B CA 1
ATOM 1462 C C . PRO B 1 23 ? -12.258 15.453 -4.758 1 81.5 23 PRO B C 1
ATOM 1464 O O . PRO B 1 23 ? -12.953 14.555 -4.281 1 81.5 23 PRO B O 1
ATOM 1467 N N . GLU B 1 24 ? -11.305 15.227 -5.523 1 92.81 24 GLU B N 1
ATOM 1468 C CA . GLU B 1 24 ? -10.727 13.891 -5.637 1 92.81 24 GLU B CA 1
ATOM 1469 C C . GLU B 1 24 ? -10.109 13.445 -4.316 1 92.81 24 GLU B C 1
ATOM 1471 O O . GLU B 1 24 ? -9.227 14.109 -3.775 1 92.81 24 GLU B O 1
ATOM 1476 N N . THR B 1 25 ? -10.641 12.398 -3.703 1 96.69 25 THR B N 1
ATOM 1477 C CA . THR B 1 25 ? -10.172 11.883 -2.422 1 96.69 25 THR B CA 1
ATOM 1478 C C . THR B 1 25 ? -9.18 10.742 -2.627 1 96.69 25 THR B C 1
ATOM 1480 O O . THR B 1 25 ? -9.172 10.102 -3.684 1 96.69 25 THR B O 1
ATOM 1483 N N . PHE B 1 26 ? -8.312 10.594 -1.628 1 97 26 PHE B N 1
ATOM 1484 C CA . PHE B 1 26 ? -7.285 9.57 -1.797 1 97 26 PHE B CA 1
ATOM 1485 C C . PHE B 1 26 ? -6.703 9.164 -0.45 1 97 26 PHE B C 1
ATOM 1487 O O . PHE B 1 26 ? -6.793 9.914 0.525 1 97 26 PHE B O 1
ATOM 1494 N N . GLY B 1 27 ? -6.254 7.945 -0.391 1 97.19 27 GLY B N 1
ATOM 1495 C CA . GLY B 1 27 ? -5.344 7.516 0.661 1 97.19 27 GLY B CA 1
ATOM 1496 C C . GLY B 1 27 ? -3.883 7.633 0.272 1 97.19 27 GLY B C 1
ATOM 1497 O O . GLY B 1 27 ? -3.562 8.102 -0.824 1 97.19 27 GLY B O 1
ATOM 1498 N N . LEU B 1 28 ? -3.037 7.309 1.214 1 98.38 28 LEU B N 1
ATOM 1499 C CA . LEU B 1 28 ? -1.601 7.395 0.975 1 98.38 28 LEU B CA 1
ATOM 1500 C C . LEU B 1 28 ? -0.891 6.141 1.479 1 98.38 28 LEU B C 1
ATOM 1502 O O . LEU B 1 28 ? -1.217 5.625 2.551 1 98.38 28 LEU B O 1
ATOM 1506 N N . VAL B 1 29 ? 0.07 5.695 0.692 1 98.12 29 VAL B N 1
ATOM 1507 C CA . VAL B 1 29 ? 0.919 4.562 1.044 1 98.12 29 VAL B CA 1
ATOM 1508 C C . VAL B 1 29 ? 2.389 4.965 0.933 1 98.12 29 VAL B C 1
ATOM 1510 O O . VAL B 1 29 ? 2.793 5.598 -0.044 1 98.12 29 VAL B O 1
ATOM 1513 N N . ALA B 1 30 ? 3.193 4.586 1.919 1 98.19 30 ALA B N 1
ATOM 1514 C CA . ALA B 1 30 ? 4.613 4.934 1.922 1 98.19 30 ALA B CA 1
ATOM 1515 C C . ALA B 1 30 ? 5.406 4.004 1.008 1 98.19 30 ALA B C 1
ATOM 1517 O O . ALA B 1 30 ? 5.238 2.783 1.057 1 98.19 30 ALA B O 1
ATOM 1518 N N . ILE B 1 31 ? 6.238 4.594 0.187 1 95.88 31 ILE B N 1
ATOM 1519 C CA . ILE B 1 31 ? 7.125 3.832 -0.685 1 95.88 31 ILE B CA 1
ATOM 1520 C C . ILE B 1 31 ? 8.578 4.105 -0.307 1 95.88 31 ILE B C 1
ATOM 1522 O O . ILE B 1 31 ? 9.055 5.234 -0.436 1 95.88 31 ILE B O 1
ATOM 1526 N N . ARG B 1 32 ? 9.25 3.176 0.236 1 94.25 32 ARG B N 1
ATOM 1527 C CA . ARG B 1 32 ? 10.672 3.186 0.544 1 94.25 32 ARG B CA 1
ATOM 1528 C C . ARG B 1 32 ? 11.25 1.772 0.538 1 94.25 32 ARG B C 1
ATOM 1530 O O . ARG B 1 32 ? 11.289 1.11 1.577 1 94.25 32 ARG B O 1
ATOM 1537 N N . SER B 1 33 ? 11.742 1.391 -0.604 1 87.75 33 SER B N 1
ATOM 1538 C CA . SER B 1 33 ? 12.266 0.035 -0.749 1 87.75 33 SER B CA 1
ATOM 1539 C C . SER B 1 33 ? 13.352 -0.254 0.286 1 87.75 33 SER B C 1
ATOM 1541 O O . SER B 1 33 ? 14.188 0.604 0.57 1 87.75 33 SER B O 1
ATOM 1543 N N . GLY B 1 34 ? 13.273 -1.453 0.863 1 84.5 34 GLY B N 1
ATOM 1544 C CA . GLY B 1 34 ? 14.297 -1.89 1.797 1 84.5 34 GLY B CA 1
ATOM 1545 C C . GLY B 1 34 ? 14.086 -1.369 3.205 1 84.5 34 GLY B C 1
ATOM 1546 O O . GLY B 1 34 ? 14.859 -1.68 4.113 1 84.5 34 GLY B O 1
ATOM 1547 N N . ASP B 1 35 ? 13.07 -0.542 3.396 1 91.88 35 ASP B N 1
ATOM 1548 C CA . ASP B 1 35 ? 12.742 -0.025 4.719 1 91.88 35 ASP B CA 1
ATOM 1549 C C . ASP B 1 35 ? 11.414 -0.592 5.215 1 91.88 35 ASP B C 1
ATOM 1551 O O . ASP B 1 35 ? 10.516 -0.864 4.418 1 91.88 35 ASP B O 1
ATOM 1555 N N . ALA B 1 36 ? 11.258 -0.753 6.598 1 92.75 36 ALA B N 1
ATOM 1556 C CA . ALA B 1 36 ? 10.07 -1.361 7.195 1 92.75 36 ALA B CA 1
ATOM 1557 C C . ALA B 1 36 ? 8.828 -0.512 6.934 1 92.75 36 ALA B C 1
ATOM 1559 O O . ALA B 1 36 ? 7.699 -0.995 7.059 1 92.75 36 ALA B O 1
ATOM 1560 N N . VAL B 1 37 ? 9.008 0.756 6.57 1 96.25 37 VAL B N 1
ATOM 1561 C CA . VAL B 1 37 ? 7.875 1.647 6.344 1 96.25 37 VAL B CA 1
ATOM 1562 C C . VAL B 1 37 ? 7.25 1.354 4.984 1 96.25 37 VAL B C 1
ATOM 1564 O O . VAL B 1 37 ? 6.156 1.832 4.68 1 96.25 37 VAL B O 1
ATOM 1567 N N . GLN B 1 38 ? 7.938 0.51 4.184 1 94.75 38 GLN B N 1
ATOM 1568 C CA . GLN B 1 38 ? 7.469 0.194 2.838 1 94.75 38 GLN B CA 1
ATOM 1569 C C . GLN B 1 38 ? 6.031 -0.313 2.861 1 94.75 38 GLN B C 1
ATOM 1571 O O . GLN B 1 38 ? 5.707 -1.243 3.604 1 94.75 38 GLN B O 1
ATOM 1576 N N . TYR B 1 39 ? 5.074 0.372 2.074 1 96.38 39 TYR B N 1
ATOM 1577 C CA . TYR B 1 39 ? 3.676 0.03 1.835 1 96.38 39 TYR B CA 1
ATOM 1578 C C . TYR B 1 39 ? 2.83 0.296 3.074 1 96.38 39 TYR B C 1
ATOM 1580 O O . TYR B 1 39 ? 1.669 -0.113 3.139 1 96.38 39 TYR B O 1
ATOM 1588 N N . ALA B 1 40 ? 3.418 0.994 4.098 1 97.12 40 ALA B N 1
ATOM 1589 C CA . ALA B 1 40 ? 2.594 1.404 5.234 1 97.12 40 ALA B CA 1
ATOM 1590 C C . ALA B 1 40 ? 1.578 2.465 4.816 1 97.12 40 ALA B C 1
ATOM 1592 O O . ALA B 1 40 ? 1.933 3.453 4.168 1 97.12 40 ALA B O 1
ATOM 1593 N N . GLY B 1 41 ? 0.326 2.246 5.156 1 97.88 41 GLY B N 1
ATOM 1594 C CA . GLY B 1 41 ? -0.7 3.242 4.895 1 97.88 41 GLY B CA 1
ATOM 1595 C C . GLY B 1 41 ? -0.676 4.398 5.875 1 97.88 41 GLY B C 1
ATOM 1596 O O . GLY B 1 41 ? -0.296 4.223 7.035 1 97.88 41 GLY B O 1
ATOM 1597 N N . PHE B 1 42 ? -1.123 5.578 5.445 1 98.75 42 PHE B N 1
ATOM 1598 C CA . PHE B 1 42 ? -1.142 6.766 6.289 1 98.75 42 PHE B CA 1
ATOM 1599 C C . PHE B 1 42 ? -2.375 6.773 7.184 1 98.75 42 PHE B C 1
ATOM 1601 O O . PHE B 1 42 ? -3.457 6.359 6.762 1 98.75 42 PHE B O 1
ATOM 1608 N N . ASN B 1 43 ? -2.189 7.246 8.344 1 98.25 43 ASN B N 1
ATOM 1609 C CA . ASN B 1 43 ? -3.209 7.43 9.375 1 98.25 43 ASN B CA 1
ATOM 1610 C C . ASN B 1 43 ? -3.211 8.859 9.906 1 98.25 43 ASN B C 1
ATOM 1612 O O . ASN B 1 43 ? -2.23 9.586 9.75 1 98.25 43 ASN B O 1
ATOM 1616 N N . ALA B 1 44 ? -4.305 9.203 10.523 1 98.19 44 ALA B N 1
ATOM 1617 C CA . ALA B 1 44 ? -4.383 10.453 11.273 1 98.19 44 ALA B CA 1
ATOM 1618 C C . ALA B 1 44 ? -4.938 10.219 12.68 1 98.19 44 ALA B C 1
ATOM 1620 O O . ALA B 1 44 ? -5.977 9.578 12.844 1 98.19 44 ALA B O 1
ATOM 1621 N N . ALA B 1 45 ? -4.207 10.656 13.672 1 97.81 45 ALA B N 1
ATOM 1622 C CA . ALA B 1 45 ? -4.598 10.523 15.07 1 97.81 45 ALA B CA 1
ATOM 1623 C C . ALA B 1 45 ? -3.865 11.539 15.945 1 97.81 45 ALA B C 1
ATOM 1625 O O . ALA B 1 45 ? -2.713 11.883 15.672 1 97.81 45 ALA B O 1
ATOM 1626 N N . LEU B 1 46 ? -4.574 12.078 16.984 1 97.38 46 LEU B N 1
ATOM 1627 C CA . LEU B 1 46 ? -3.965 12.93 18 1 97.38 46 LEU B CA 1
ATOM 1628 C C . LEU B 1 46 ? -3.348 14.172 17.359 1 97.38 46 LEU B C 1
ATOM 1630 O O . LEU B 1 46 ? -2.281 14.625 17.781 1 97.38 46 LEU B O 1
ATOM 1634 N N . GLY B 1 47 ? -3.895 14.625 16.281 1 96.94 47 GLY B N 1
ATOM 1635 C CA . GLY B 1 47 ? -3.473 15.867 15.648 1 96.94 47 GLY B CA 1
ATOM 1636 C C . GLY B 1 47 ? -2.262 15.703 14.75 1 96.94 47 GLY B C 1
ATOM 1637 O O . GLY B 1 47 ? -1.64 16.688 14.344 1 96.94 47 GLY B O 1
ATOM 1638 N N . SER B 1 48 ? -1.904 14.438 14.492 1 98.25 48 SER B N 1
ATOM 1639 C CA . SER B 1 48 ? -0.691 14.172 13.727 1 98.25 48 SER B CA 1
ATOM 1640 C C . SER B 1 48 ? -0.94 13.141 12.625 1 98.25 48 SER B C 1
ATOM 1642 O O . SER B 1 48 ? -1.98 12.477 12.617 1 98.25 48 SER B O 1
ATOM 1644 N N . ILE B 1 49 ? -0.05 13.078 11.703 1 98.75 49 ILE B N 1
ATOM 1645 C CA . ILE B 1 49 ? -0.095 12.102 10.617 1 98.75 49 ILE B CA 1
ATOM 1646 C C . ILE B 1 49 ? 0.92 10.992 10.883 1 98.75 49 ILE B C 1
ATOM 1648 O O . ILE B 1 49 ? 2.051 11.258 11.289 1 98.75 49 ILE B O 1
ATOM 1652 N N . PHE B 1 50 ? 0.494 9.773 10.719 1 98.81 50 PHE B N 1
ATOM 1653 C CA . PHE B 1 50 ? 1.323 8.594 10.938 1 98.81 50 PHE B CA 1
ATOM 1654 C C . PHE B 1 50 ? 1.262 7.664 9.727 1 98.81 50 PHE B C 1
ATOM 1656 O O . PHE B 1 50 ? 0.42 7.84 8.844 1 98.81 50 PHE B O 1
ATOM 1663 N N . ALA B 1 51 ? 2.148 6.73 9.656 1 98.69 51 ALA B N 1
ATOM 1664 C CA . ALA B 1 51 ? 2.074 5.574 8.766 1 98.69 51 ALA B CA 1
ATOM 1665 C C . ALA B 1 51 ? 2.227 4.27 9.547 1 98.69 51 ALA B C 1
ATOM 1667 O O . ALA B 1 51 ? 3.135 4.133 10.367 1 98.69 51 ALA B O 1
ATOM 1668 N N . GLY B 1 52 ? 1.305 3.363 9.344 1 97.31 52 GLY B N 1
ATOM 1669 C CA . GLY B 1 52 ? 1.422 2.045 9.945 1 97.31 52 GLY B CA 1
ATOM 1670 C C . GLY B 1 52 ? 0.81 1.965 11.328 1 97.31 52 GLY B C 1
ATOM 1671 O O . GLY B 1 52 ? 1.188 1.107 12.133 1 97.31 52 GLY B O 1
ATOM 1672 N N . LEU B 1 53 ? -0.067 2.932 11.633 1 97 53 LEU B N 1
ATOM 1673 C CA . LEU B 1 53 ? -0.806 2.807 12.883 1 97 53 LEU B CA 1
ATOM 1674 C C . LEU B 1 53 ? -1.776 1.631 12.828 1 97 53 LEU B C 1
ATOM 1676 O O . LEU B 1 53 ? -2.551 1.506 11.875 1 97 53 LEU B O 1
ATOM 1680 N N . PRO B 1 54 ? -1.728 0.77 13.836 1 92.75 54 PRO B N 1
ATOM 1681 C CA . PRO B 1 54 ? -2.68 -0.344 13.812 1 92.75 54 PRO B CA 1
ATOM 1682 C C . PRO B 1 54 ? -4.133 0.121 13.867 1 92.75 54 PRO B C 1
ATOM 1684 O O . PRO B 1 54 ? -5.004 -0.484 13.242 1 92.75 54 PRO B O 1
ATOM 1687 N N . LYS B 1 55 ? -4.402 1.195 14.727 1 92.56 55 LYS B N 1
ATOM 1688 C CA . LYS B 1 55 ? -5.727 1.793 14.836 1 92.56 55 LYS B CA 1
ATOM 1689 C C . LYS B 1 55 ? -5.641 3.314 14.914 1 92.56 55 LYS B C 1
ATOM 1691 O O . LYS B 1 55 ? -4.875 3.859 15.711 1 92.56 55 LYS B O 1
ATOM 1696 N N . GLN B 1 56 ? -6.449 3.969 14.055 1 93.81 56 GLN B N 1
ATOM 1697 C CA . GLN B 1 56 ? -6.418 5.426 14.094 1 93.81 56 GLN B CA 1
ATOM 1698 C C . GLN B 1 56 ? -7.477 5.977 15.047 1 93.81 56 GLN B C 1
ATOM 1700 O O . GLN B 1 56 ? -7.398 7.129 15.469 1 93.81 56 GLN B O 1
ATOM 1705 N N . ASN B 1 57 ? -8.398 5.125 15.5 1 92.75 57 ASN B N 1
ATOM 1706 C CA . ASN B 1 57 ? -9.422 5.473 16.469 1 92.75 57 ASN B CA 1
ATOM 1707 C C . ASN B 1 57 ? -10.211 6.707 16.047 1 92.75 57 ASN B C 1
ATOM 1709 O O . ASN B 1 57 ? -10.453 7.609 16.844 1 92.75 57 ASN B O 1
ATOM 1713 N N . ALA B 1 58 ? -10.484 6.805 14.773 1 94.75 58 ALA B N 1
ATOM 1714 C CA . ALA B 1 58 ? -11.32 7.871 14.227 1 94.75 58 ALA B CA 1
ATOM 1715 C C . ALA B 1 58 ? -12.805 7.523 14.352 1 94.75 58 ALA B C 1
ATOM 1717 O O . ALA B 1 58 ? -13.156 6.359 14.547 1 94.75 58 ALA B O 1
ATOM 1718 N N . THR B 1 59 ? -13.688 8.539 14.445 1 94.62 59 THR B N 1
ATOM 1719 C CA . THR B 1 59 ? -15.133 8.352 14.336 1 94.62 59 THR B CA 1
ATOM 1720 C C . THR B 1 59 ? -15.586 8.492 12.883 1 94.62 59 THR B C 1
ATOM 1722 O O . THR B 1 59 ? -15.445 9.555 12.281 1 94.62 59 THR B O 1
ATOM 1725 N N . CYS B 1 60 ? -16.219 7.355 12.391 1 93.81 60 CYS B N 1
ATOM 1726 C CA . CYS B 1 60 ? -16.484 7.328 10.961 1 93.81 60 CYS B CA 1
ATOM 1727 C C . CYS B 1 60 ? -17.969 7.094 10.703 1 93.81 60 CYS B C 1
ATOM 1729 O O . CYS B 1 60 ? -18.672 6.535 11.547 1 93.81 60 CYS B O 1
ATOM 1731 N N . GLU B 1 61 ? -18.578 7.656 9.477 1 90.69 61 GLU B N 1
ATOM 1732 C CA . GLU B 1 61 ? -19.953 7.43 9.023 1 90.69 61 GLU B CA 1
ATOM 1733 C C . GLU B 1 61 ? -20.141 6 8.523 1 90.69 61 GLU B C 1
ATOM 1735 O O . GLU B 1 61 ? -21.25 5.48 8.508 1 90.69 61 GLU B O 1
ATOM 1740 N N . GLY B 1 62 ? -19.219 5.176 8.508 1 87.31 62 GLY B N 1
ATOM 1741 C CA . GLY B 1 62 ? -19.172 3.775 8.117 1 87.31 62 GLY B CA 1
ATOM 1742 C C . GLY B 1 62 ? -18.047 3.006 8.789 1 87.31 62 GLY B C 1
ATOM 1743 O O . GLY B 1 62 ? -17.625 3.359 9.891 1 87.31 62 GLY B O 1
ATOM 1744 N N . THR B 1 63 ? -17.75 1.946 8.188 1 86.06 63 THR B N 1
ATOM 1745 C CA . THR B 1 63 ? -16.641 1.148 8.727 1 86.06 63 THR B CA 1
ATOM 1746 C C . THR B 1 63 ? -15.312 1.862 8.531 1 86.06 63 THR B C 1
ATOM 1748 O O . THR B 1 63 ? -14.977 2.273 7.414 1 86.06 63 THR B O 1
ATOM 1751 N N . ASP B 1 64 ? -14.664 2.082 9.664 1 87.94 64 ASP B N 1
ATOM 1752 C CA . ASP B 1 64 ? -13.32 2.652 9.609 1 87.94 64 ASP B CA 1
ATOM 1753 C C . ASP B 1 64 ? -12.383 1.764 8.797 1 87.94 64 ASP B C 1
ATOM 1755 O O . ASP B 1 64 ? -12.188 0.593 9.125 1 87.94 64 ASP B O 1
ATOM 1759 N N . SER B 1 65 ? -11.891 2.336 7.711 1 86.62 65 SER B N 1
ATOM 1760 C CA . SER B 1 65 ? -10.953 1.586 6.879 1 86.62 65 SER B CA 1
ATOM 1761 C C . SER B 1 65 ? -9.633 1.353 7.609 1 86.62 65 SER B C 1
ATOM 1763 O O . SER B 1 65 ? -8.836 0.496 7.211 1 86.62 65 SER B O 1
ATOM 1765 N N . GLY B 1 66 ? -9.414 2.182 8.633 1 92.31 66 GLY B N 1
ATOM 1766 C CA . GLY B 1 66 ? -8.141 2.119 9.344 1 92.31 66 GLY B CA 1
ATOM 1767 C C . GLY B 1 66 ? -7.094 3.057 8.781 1 92.31 66 GLY B C 1
ATOM 1768 O O . GLY B 1 66 ? -5.977 3.127 9.297 1 92.31 66 GLY B O 1
ATOM 1769 N N . PHE B 1 67 ? -7.449 3.795 7.742 1 96.62 67 PHE B N 1
ATOM 1770 C CA . PHE B 1 67 ? -6.523 4.695 7.07 1 96.62 67 PHE B CA 1
ATOM 1771 C C . PHE B 1 67 ? -7.156 6.066 6.859 1 96.62 67 PHE B C 1
ATOM 1773 O O . PHE B 1 67 ? -8.383 6.188 6.797 1 96.62 67 PHE B O 1
ATOM 1780 N N . ALA B 1 68 ? -6.301 7.059 6.809 1 97.12 68 ALA B N 1
ATOM 1781 C CA . ALA B 1 68 ? -6.801 8.414 6.59 1 97.12 68 ALA B CA 1
ATOM 1782 C C . ALA B 1 68 ? -7.133 8.641 5.117 1 97.12 68 ALA B C 1
ATOM 1784 O O . ALA B 1 68 ? -6.469 8.102 4.234 1 97.12 68 ALA B O 1
ATOM 1785 N N . THR B 1 69 ? -8.156 9.359 4.883 1 96.81 69 THR B N 1
ATOM 1786 C CA . THR B 1 69 ? -8.516 9.828 3.547 1 96.81 69 THR B CA 1
ATOM 1787 C C . THR B 1 69 ? -8.32 11.336 3.434 1 96.81 69 THR B C 1
ATOM 1789 O O . THR B 1 69 ? -8.719 12.086 4.328 1 96.81 69 THR B O 1
ATOM 1792 N N . PHE B 1 70 ? -7.723 11.758 2.361 1 98.25 70 PHE B N 1
ATOM 1793 C CA . PHE B 1 70 ? -7.328 13.148 2.182 1 98.25 70 PHE B CA 1
ATOM 1794 C C . PHE B 1 70 ? -7.992 13.75 0.946 1 98.25 70 PHE B C 1
ATOM 1796 O O . PHE B 1 70 ? -8.539 13.023 0.118 1 98.25 70 PHE B O 1
ATOM 1803 N N . TYR B 1 71 ? -7.988 15.016 0.813 1 97.81 71 TYR B N 1
ATOM 1804 C CA . TYR B 1 71 ? -8.234 15.758 -0.42 1 97.81 71 TYR B CA 1
ATOM 1805 C C . TYR B 1 71 ? -7.496 17.094 -0.416 1 97.81 71 TYR B C 1
ATOM 1807 O O . TYR B 1 71 ? -7.137 17.594 0.646 1 97.81 71 TYR B O 1
ATOM 1815 N N . ILE B 1 72 ? -7.203 17.547 -1.612 1 97.94 72 ILE B N 1
ATOM 1816 C 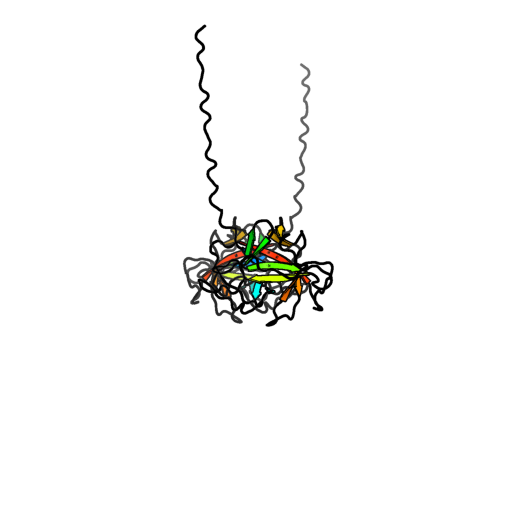CA . ILE B 1 72 ? -6.547 18.844 -1.765 1 97.94 72 ILE B CA 1
ATOM 1817 C C . ILE B 1 72 ? -7.539 19.859 -2.314 1 97.94 72 ILE B C 1
ATOM 1819 O O . ILE B 1 72 ? -8.32 19.547 -3.221 1 97.94 72 ILE B O 1
ATOM 1823 N N . LYS B 1 73 ? -7.562 20.953 -1.778 1 96.31 73 LYS B N 1
ATOM 1824 C CA . LYS B 1 73 ? -8.344 22.094 -2.258 1 96.31 73 LYS B CA 1
ATOM 1825 C C . LYS B 1 73 ? -7.539 23.391 -2.17 1 96.31 73 LYS B C 1
ATOM 1827 O O . LYS B 1 73 ? -7.098 23.781 -1.087 1 96.31 73 LYS B O 1
ATOM 1832 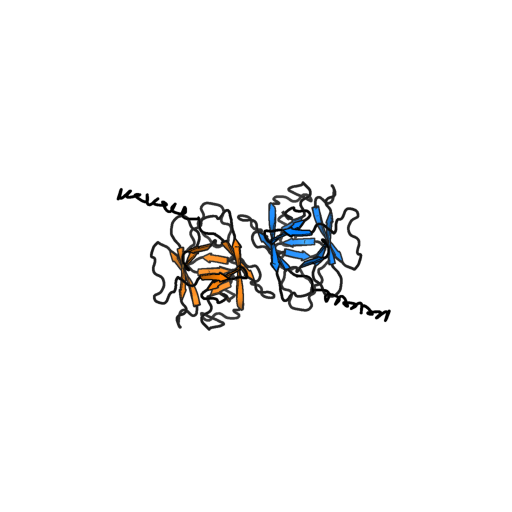N N . ASP B 1 74 ? -7.289 24.047 -3.373 1 95.94 74 ASP B N 1
ATOM 1833 C CA . ASP B 1 74 ? -6.59 25.312 -3.465 1 95.94 74 ASP B CA 1
ATOM 1834 C C . ASP B 1 74 ? -5.203 25.234 -2.83 1 95.94 74 ASP B C 1
ATOM 1836 O O . ASP B 1 74 ? -4.797 26.125 -2.09 1 95.94 74 ASP B O 1
ATOM 1840 N N . GLY B 1 75 ? -4.539 24.125 -2.963 1 97.69 75 GLY B N 1
ATOM 1841 C CA . GLY B 1 75 ? -3.17 23.953 -2.508 1 97.69 75 GLY B CA 1
ATOM 1842 C C . GLY B 1 75 ? -3.076 23.5 -1.063 1 97.69 75 GLY B C 1
ATOM 1843 O O . GLY B 1 75 ? -1.981 23.25 -0.555 1 97.69 75 GLY B O 1
ATOM 1844 N N . ALA B 1 76 ? -4.227 23.422 -0.415 1 97.44 76 ALA B N 1
ATOM 1845 C CA . ALA B 1 76 ? -4.273 22.953 0.967 1 97.44 76 ALA B CA 1
ATOM 1846 C C . ALA B 1 76 ? -4.707 21.484 1.032 1 97.44 76 ALA B C 1
ATOM 1848 O O . ALA B 1 76 ? -5.457 21.016 0.176 1 97.44 76 ALA B O 1
ATOM 1849 N N . LEU B 1 77 ? -4.203 20.797 2.055 1 98.25 77 LEU B N 1
ATOM 1850 C CA . LEU B 1 77 ? -4.535 19.406 2.291 1 98.25 77 LEU B CA 1
ATOM 1851 C C . LEU B 1 77 ? -5.5 19.266 3.465 1 98.25 77 LEU B C 1
ATOM 1853 O O . LEU B 1 77 ? -5.328 19.922 4.496 1 98.25 77 LEU B O 1
ATOM 1857 N N . TYR B 1 78 ? -6.5 18.422 3.24 1 97.75 78 TYR B N 1
ATOM 1858 C CA . TYR B 1 78 ? -7.539 18.203 4.242 1 97.75 78 TYR B CA 1
ATOM 1859 C C . TYR B 1 78 ? -7.738 16.703 4.5 1 97.75 78 TYR B C 1
ATOM 1861 O O . TYR B 1 78 ? -7.453 15.875 3.635 1 97.75 78 TYR B O 1
ATOM 1869 N N . LEU B 1 79 ? -8.148 16.438 5.711 1 97.62 79 LEU B N 1
ATOM 1870 C CA . LEU B 1 79 ? -8.727 15.117 5.996 1 97.62 79 LEU B CA 1
ATOM 1871 C C . LEU B 1 79 ? -10.195 15.078 5.602 1 97.62 79 LEU B C 1
ATOM 1873 O O . LEU B 1 79 ? -10.953 16 5.902 1 97.62 79 LEU B O 1
ATOM 1877 N N . TYR B 1 80 ? -10.562 14.062 4.836 1 96.62 80 TYR B N 1
ATOM 1878 C CA . TYR B 1 80 ? -11.953 13.93 4.41 1 96.62 80 TYR B CA 1
ATOM 1879 C C . TYR B 1 80 ? -12.852 13.578 5.586 1 96.62 80 TYR B C 1
ATOM 1881 O O . TYR B 1 80 ? -12.664 12.547 6.234 1 96.62 80 TYR B O 1
ATOM 1889 N N . GLY B 1 81 ? -13.859 14.398 5.828 1 91.62 81 GLY B N 1
ATOM 1890 C CA . GLY B 1 81 ? -14.688 14.227 7.008 1 91.62 81 GLY B CA 1
ATOM 1891 C C . GLY B 1 81 ? -16.109 14.719 6.812 1 91.62 81 GLY B C 1
ATOM 1892 O O . GLY B 1 81 ? -16.484 15.164 5.723 1 91.62 81 GLY B O 1
ATOM 1893 N N . SER B 1 82 ? -16.922 14.414 7.93 1 77.19 82 SER B N 1
ATOM 1894 C CA . SER B 1 82 ? -18.359 14.672 7.824 1 77.19 82 SER B CA 1
ATOM 1895 C C . SER B 1 82 ? -18.75 15.906 8.633 1 77.19 82 SER B C 1
ATOM 1897 O O . SER B 1 82 ? -19.625 16.672 8.219 1 77.19 82 SER B O 1
ATOM 1899 N N . GLU B 1 83 ? -18.172 16.031 9.805 1 78.44 83 GLU B N 1
ATOM 1900 C CA . GLU B 1 83 ? -18.703 17.016 10.742 1 78.44 83 GLU B CA 1
ATOM 1901 C C . GLU B 1 83 ? -17.844 18.281 10.758 1 78.44 83 GLU B C 1
ATOM 1903 O O . GLU B 1 83 ? -18.328 19.391 10.508 1 78.44 83 GLU B O 1
ATOM 1908 N N . GLU B 1 84 ? -16.641 18.125 11.133 1 87.31 84 GLU B N 1
ATOM 1909 C CA . GLU B 1 84 ? -15.719 19.25 11.234 1 87.31 84 GLU B CA 1
ATOM 1910 C C . GLU B 1 84 ? -14.602 19.125 10.195 1 87.31 84 GLU B C 1
ATOM 1912 O O . GLU B 1 84 ? -14.156 18.031 9.875 1 87.31 84 GLU B O 1
ATOM 1917 N N . THR B 1 85 ? -14.336 20.344 9.758 1 94.5 85 THR B N 1
ATOM 1918 C CA . THR B 1 85 ? -13.203 20.375 8.844 1 94.5 85 THR B CA 1
ATOM 1919 C C . THR B 1 85 ? -11.891 20.141 9.586 1 94.5 85 THR B C 1
ATOM 1921 O O . THR B 1 85 ? -11.672 20.719 10.656 1 94.5 85 THR B O 1
ATOM 1924 N N . GLN B 1 86 ? -11.078 19.25 9.086 1 97.19 86 GLN B N 1
ATOM 1925 C CA . GLN B 1 86 ? -9.727 19.047 9.602 1 97.19 86 GLN B CA 1
ATOM 1926 C C . GLN B 1 86 ? -8.688 19.359 8.523 1 97.19 86 GLN B C 1
ATOM 1928 O O . GLN B 1 86 ? -8.57 18.625 7.543 1 97.19 86 GLN B O 1
ATOM 1933 N N . GLU B 1 87 ? -7.969 20.422 8.797 1 97.06 87 GLU B N 1
ATOM 1934 C CA . GLU B 1 87 ? -7.016 20.938 7.82 1 97.06 87 GLU B CA 1
ATOM 1935 C C . GLU B 1 87 ? -5.578 20.688 8.266 1 97.06 87 GLU B C 1
ATOM 1937 O O . GLU B 1 87 ? -5.234 20.906 9.43 1 97.06 87 GLU B O 1
ATOM 1942 N N . ILE B 1 88 ? -4.797 20.203 7.332 1 98.44 88 ILE B N 1
ATOM 1943 C CA . ILE B 1 88 ? -3.4 19.875 7.602 1 98.44 88 ILE B CA 1
ATOM 1944 C C . ILE B 1 88 ? -2.578 21.172 7.637 1 98.44 88 ILE B C 1
ATOM 1946 O O . ILE B 1 88 ? -2.803 22.078 6.84 1 98.44 88 ILE B O 1
ATOM 1950 N N . TYR B 1 89 ? -1.664 21.25 8.547 1 98.06 89 TYR B N 1
ATOM 1951 C CA . TYR B 1 89 ? -0.681 22.328 8.562 1 98.06 89 TYR B CA 1
ATOM 1952 C C . TYR B 1 89 ? 0.736 21.781 8.633 1 98.06 89 TYR B C 1
ATOM 1954 O O . TYR B 1 89 ? 0.946 20.641 9.078 1 98.06 89 TYR B O 1
ATOM 1962 N N . VAL B 1 90 ? 1.654 22.562 8.141 1 98.38 90 VAL B N 1
ATOM 1963 C CA . VAL B 1 90 ? 3.082 22.281 8.203 1 98.38 90 VAL B CA 1
ATOM 1964 C C . VAL B 1 90 ? 3.807 23.422 8.914 1 98.38 90 VAL B C 1
ATOM 1966 O O . VAL B 1 90 ? 3.572 24.594 8.617 1 98.38 90 VAL B O 1
ATOM 1969 N N . ASP B 1 91 ? 4.605 23.109 9.906 1 97.88 91 ASP B N 1
ATOM 1970 C CA . ASP B 1 91 ? 5.461 24.094 10.57 1 97.88 91 ASP B CA 1
ATOM 1971 C C . ASP B 1 91 ? 6.934 23.844 10.25 1 97.88 91 ASP B C 1
ATOM 1973 O O . ASP B 1 91 ? 7.57 22.984 10.859 1 97.88 91 ASP B O 1
ATOM 1977 N N . ARG B 1 92 ? 7.52 24.625 9.336 1 96.81 92 ARG B N 1
ATOM 1978 C CA . ARG B 1 92 ? 8.906 24.453 8.922 1 96.81 92 ARG B CA 1
ATOM 1979 C C . ARG B 1 92 ? 9.828 25.438 9.625 1 96.81 92 ARG B C 1
ATOM 1981 O O . ARG B 1 92 ? 10.953 25.672 9.18 1 96.81 92 ARG B O 1
ATOM 1988 N N . SER B 1 93 ? 9.25 26.109 10.695 1 94.38 93 SER B N 1
ATOM 1989 C CA . SER B 1 93 ? 10.117 27 11.469 1 94.38 93 SER B CA 1
ATOM 1990 C C . SER B 1 93 ? 11.234 26.219 12.148 1 94.38 93 SER B C 1
ATOM 1992 O O . SER B 1 93 ? 11.227 24.984 12.156 1 94.38 93 SER B O 1
ATOM 1994 N N . GLY B 1 94 ? 12.234 26.891 12.617 1 92.19 94 GLY B N 1
ATOM 1995 C CA . GLY B 1 94 ? 13.344 26.266 13.312 1 92.19 94 GLY B CA 1
ATOM 1996 C C . GLY B 1 94 ? 12.898 25.297 14.391 1 92.19 94 GLY B C 1
ATOM 1997 O O . GLY B 1 94 ? 13.438 24.188 14.5 1 92.19 94 GLY B O 1
ATOM 1998 N N . MET B 1 95 ? 11.867 25.609 15.156 1 91.75 95 MET B N 1
ATOM 1999 C CA . MET B 1 95 ? 11.344 24.75 16.219 1 91.75 95 MET B CA 1
ATOM 2000 C C . MET B 1 95 ? 10.438 23.672 15.641 1 91.75 95 MET B C 1
ATOM 2002 O O . MET B 1 95 ? 10.445 22.531 16.109 1 91.75 95 MET B O 1
ATOM 2006 N N . GLY B 1 96 ? 9.664 23.906 14.594 1 95.75 96 GLY B N 1
ATOM 2007 C CA . GLY B 1 96 ? 8.727 22.953 14.008 1 95.75 96 GLY B CA 1
ATOM 2008 C C . GLY B 1 96 ? 9.414 21.875 13.203 1 95.75 96 GLY B C 1
ATOM 2009 O O . GLY B 1 96 ? 8.945 20.734 13.172 1 95.75 96 GLY B O 1
ATOM 2010 N N . GLN B 1 97 ? 10.523 22.234 12.5 1 97.56 97 GLN B N 1
ATOM 2011 C CA . GLN B 1 97 ? 11.414 21.328 11.773 1 97.56 97 GLN B CA 1
ATOM 2012 C C . GLN B 1 97 ? 10.641 20.484 10.766 1 97.56 97 GLN B C 1
ATOM 2014 O O . GLN B 1 97 ? 11.008 19.344 10.484 1 97.56 97 GLN B O 1
ATOM 2019 N N . GLY B 1 98 ? 9.477 20.953 10.375 1 98.12 98 GLY B N 1
ATOM 2020 C CA . GLY B 1 98 ? 8.68 20.25 9.383 1 98.12 98 GLY B CA 1
ATOM 2021 C C . GLY B 1 98 ? 7.523 19.469 9.984 1 98.12 98 GLY B C 1
ATOM 2022 O O . GLY B 1 98 ? 7.02 18.531 9.383 1 98.12 98 GLY B O 1
ATOM 2023 N N . LEU B 1 99 ? 7.105 19.875 11.172 1 97.81 99 LEU B N 1
ATOM 2024 C CA . LEU B 1 99 ? 5.984 19.219 11.844 1 97.81 99 LEU B CA 1
ATOM 2025 C C . LEU B 1 99 ? 4.727 19.281 10.984 1 97.81 99 LEU B C 1
ATOM 2027 O O . LEU B 1 99 ? 4.391 20.328 10.43 1 97.81 99 LEU B O 1
ATOM 2031 N N . ILE B 1 100 ? 4.125 18.125 10.781 1 98.5 100 ILE B N 1
ATOM 2032 C CA . ILE B 1 100 ? 2.822 18.062 10.133 1 98.5 100 ILE B CA 1
ATOM 2033 C C . ILE B 1 100 ? 1.747 17.734 11.164 1 98.5 100 ILE B C 1
ATOM 2035 O O . ILE B 1 100 ? 1.883 16.766 11.93 1 98.5 100 ILE B O 1
ATOM 2039 N N . GLY B 1 101 ? 0.744 18.531 11.242 1 98.06 101 GLY B N 1
ATOM 2040 C CA . GLY B 1 101 ? -0.431 18.312 12.062 1 98.06 101 GLY B CA 1
ATOM 2041 C C . GLY B 1 101 ? -1.722 18.75 11.406 1 98.06 101 GLY B C 1
ATOM 2042 O O . GLY B 1 101 ? -1.728 19.109 10.227 1 98.06 101 GLY B O 1
ATOM 2043 N N . TYR B 1 102 ? -2.816 18.531 12.086 1 97.69 102 TYR B N 1
ATOM 2044 C CA . TYR B 1 102 ? -4.066 19.078 11.57 1 97.69 102 TYR B CA 1
ATOM 2045 C C . TYR B 1 102 ? -4.859 19.766 12.672 1 97.69 102 TYR B C 1
ATOM 2047 O O . TYR B 1 102 ? -4.707 19.438 13.852 1 97.69 102 TYR B O 1
ATOM 2055 N N . THR B 1 103 ? -5.562 20.75 12.281 1 96.88 103 THR B N 1
ATOM 2056 C CA . THR B 1 103 ? -6.488 21.438 13.172 1 96.88 103 THR B CA 1
ATOM 2057 C C . THR B 1 103 ? -7.922 20.969 12.922 1 96.88 103 THR B C 1
ATOM 2059 O O . THR B 1 103 ? -8.242 20.484 11.836 1 96.88 103 THR B O 1
ATOM 2062 N N . THR B 1 104 ? -8.742 21.062 13.93 1 95.19 104 THR B N 1
ATOM 2063 C CA . THR B 1 104 ? -10.148 20.688 13.836 1 95.19 104 THR B CA 1
ATOM 2064 C C . THR B 1 104 ? -11.039 21.922 14.008 1 95.19 104 THR B C 1
ATOM 2066 O O . THR B 1 104 ? -10.875 22.688 14.953 1 95.19 104 THR B O 1
ATOM 2069 N N . GLY B 1 105 ? -11.938 22.062 13.172 1 92.69 105 GLY B N 1
ATOM 2070 C CA . GLY B 1 105 ? -12.844 23.203 13.156 1 92.69 105 GLY B CA 1
ATOM 2071 C C . GLY B 1 105 ? -12.57 24.172 12.023 1 92.69 105 GLY B C 1
ATOM 2072 O O . GLY B 1 105 ? -11.422 24.328 11.594 1 92.69 105 GLY B O 1
ATOM 2073 N N . ASP B 1 106 ? -13.641 24.719 11.641 1 82.19 106 ASP B N 1
ATOM 2074 C CA . ASP B 1 106 ? -13.508 25.719 10.578 1 82.19 106 ASP B CA 1
ATOM 2075 C C . ASP B 1 106 ? -12.641 26.891 11.031 1 82.19 106 ASP B C 1
ATOM 2077 O O . ASP B 1 106 ? -12.859 27.438 12.117 1 82.19 106 ASP B O 1
ATOM 2081 N N . ASN B 1 107 ? -11.688 27.312 10.453 1 76.88 107 ASN B N 1
ATOM 2082 C CA . ASN B 1 107 ? -10.82 28.469 10.695 1 76.88 107 ASN B CA 1
ATOM 2083 C C . ASN B 1 107 ? -9.938 28.25 11.922 1 76.88 107 ASN B C 1
ATOM 2085 O O . ASN B 1 107 ? -9.531 29.219 12.578 1 76.88 107 ASN B O 1
ATOM 2089 N N . ALA B 1 108 ? -9.898 26.984 12.312 1 86 108 ALA B N 1
ATOM 2090 C CA . ALA B 1 108 ? -8.977 26.703 13.406 1 86 108 ALA B CA 1
ATOM 2091 C C . ALA B 1 108 ? -7.555 27.125 13.055 1 86 108 ALA B C 1
ATOM 2093 O O . ALA B 1 108 ? -7.105 26.922 11.922 1 86 108 ALA B O 1
ATOM 2094 N N . SER B 1 109 ? -7.02 27.828 14 1 85.69 109 SER B N 1
ATOM 2095 C CA . SER B 1 109 ? -5.66 28.297 13.75 1 85.69 109 SER B CA 1
ATOM 2096 C C . SER B 1 109 ? -4.629 27.234 14.125 1 85.69 109 SER B C 1
ATOM 2098 O O . SER B 1 109 ? -4.793 26.531 15.117 1 85.69 109 SER B O 1
ATOM 2100 N N . GLY B 1 110 ? -3.686 27.078 13.273 1 83.19 110 GLY B N 1
ATOM 2101 C CA . GLY B 1 110 ? -2.518 26.281 13.602 1 83.19 110 GLY B CA 1
ATOM 2102 C C . GLY B 1 110 ? -1.452 27.062 14.352 1 83.19 110 GLY B C 1
ATOM 2103 O O . GLY B 1 110 ? -1.666 28.219 14.719 1 83.19 110 GLY B O 1
ATOM 2104 N N . PRO B 1 111 ? -0.402 26.391 14.664 1 86.62 111 PRO B N 1
ATOM 2105 C CA . PRO B 1 111 ? 0.725 27.125 15.25 1 86.62 111 PRO B CA 1
ATOM 2106 C C . PRO B 1 111 ? 1.108 28.359 14.438 1 86.62 111 PRO B C 1
ATOM 2108 O O . PRO B 1 111 ? 0.826 28.422 13.234 1 86.62 111 PRO B O 1
ATOM 2111 N N . ARG B 1 112 ? 1.589 29.438 15.008 1 86.44 112 ARG B N 1
ATOM 2112 C CA . ARG B 1 112 ? 1.896 30.719 14.414 1 86.44 112 ARG B CA 1
ATOM 2113 C C . ARG B 1 112 ? 2.684 30.562 13.117 1 86.44 112 ARG B C 1
ATOM 2115 O O . ARG B 1 112 ? 2.43 31.25 12.133 1 86.44 112 ARG B O 1
ATOM 2122 N N . ASN B 1 113 ? 3.658 29.609 13.023 1 90.56 113 ASN B N 1
ATOM 2123 C CA . ASN B 1 113 ? 4.535 29.469 11.867 1 90.56 113 ASN B CA 1
ATOM 2124 C C . ASN B 1 113 ? 4.086 28.328 10.961 1 90.56 113 ASN B C 1
ATOM 2126 O O . ASN B 1 113 ? 4.828 27.891 10.078 1 90.56 113 ASN B O 1
ATOM 2130 N N . SER B 1 114 ? 2.795 28.172 11.062 1 94.12 114 SER B N 1
ATOM 2131 C CA . SER B 1 114 ? 2.33 27.031 10.281 1 94.12 114 SER B CA 1
ATOM 2132 C C . SER B 1 114 ? 1.899 27.453 8.883 1 94.12 114 SER B C 1
ATOM 2134 O O . SER B 1 114 ? 1.392 28.562 8.688 1 94.12 114 SER B O 1
ATOM 2136 N N . GLU B 1 115 ? 2.156 26.594 7.918 1 96.94 115 GLU B N 1
ATOM 2137 C CA . GLU B 1 115 ? 1.763 26.766 6.523 1 96.94 115 GLU B CA 1
ATOM 2138 C C . GLU B 1 115 ? 0.63 25.812 6.156 1 96.94 115 GLU B C 1
ATOM 2140 O O . GLU B 1 115 ? 0.64 24.641 6.555 1 96.94 115 GLU B O 1
ATOM 2145 N N . ARG B 1 116 ? -0.352 26.312 5.332 1 97.25 116 ARG B N 1
ATOM 2146 C CA . ARG B 1 116 ? -1.497 25.484 4.953 1 97.25 116 ARG B CA 1
ATOM 2147 C C . ARG B 1 116 ? -1.391 25.031 3.5 1 97.25 116 ARG B C 1
ATOM 2149 O O . ARG B 1 116 ? -1.884 23.969 3.141 1 97.25 116 ARG B O 1
ATOM 2156 N N . THR B 1 117 ? -0.74 25.938 2.701 1 97.75 117 THR B N 1
ATOM 2157 C CA . THR B 1 117 ? -0.702 25.688 1.267 1 97.75 117 THR B CA 1
ATOM 2158 C C . THR B 1 117 ? 0.692 25.234 0.833 1 97.75 117 THR B C 1
ATOM 2160 O O . THR B 1 117 ? 1.687 25.594 1.473 1 97.75 117 THR B O 1
ATOM 2163 N N . GLY B 1 118 ? 0.779 24.5 -0.24 1 98.38 118 GLY B N 1
ATOM 2164 C CA . GLY B 1 118 ? 2.012 23.953 -0.783 1 98.38 118 GLY B CA 1
ATOM 2165 C C . GLY B 1 118 ? 1.896 22.484 -1.16 1 98.38 118 GLY B C 1
ATOM 2166 O O . GLY B 1 118 ? 2.822 21.906 -1.737 1 98.38 118 GLY B O 1
ATOM 2167 N N . TRP B 1 119 ? 0.729 21.969 -0.866 1 98.75 119 TRP B N 1
ATOM 2168 C CA . TRP B 1 119 ? 0.475 20.547 -1.142 1 98.75 119 TRP B CA 1
ATOM 2169 C C . TRP B 1 119 ? 0.1 20.344 -2.605 1 98.75 119 TRP B C 1
ATOM 2171 O O . TRP B 1 119 ? -0.649 21.141 -3.18 1 98.75 119 TRP B O 1
ATOM 2181 N N . SER B 1 120 ? 0.637 19.344 -3.223 1 98.44 120 SER B N 1
ATOM 2182 C CA . SER B 1 120 ? 0.293 18.953 -4.586 1 98.44 120 SER B CA 1
ATOM 2183 C C . SER B 1 120 ? 0.631 17.484 -4.848 1 98.44 120 SER B C 1
ATOM 2185 O O . SER B 1 120 ? 1.285 16.844 -4.023 1 98.44 120 SER B O 1
ATOM 2187 N N . ILE B 1 121 ? 0.081 16.953 -5.844 1 98.12 121 ILE B N 1
ATOM 2188 C CA . ILE B 1 121 ? 0.435 15.633 -6.344 1 98.12 121 ILE B CA 1
ATOM 2189 C C . ILE B 1 121 ? 1.369 15.766 -7.543 1 98.12 121 ILE B C 1
ATOM 2191 O O . ILE B 1 121 ? 1.039 16.438 -8.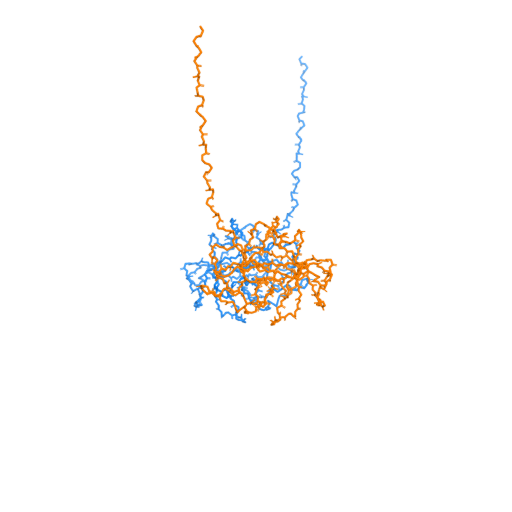523 1 98.12 121 ILE B O 1
ATOM 2195 N N . ASP B 1 122 ? 2.545 15.156 -7.484 1 97.81 122 ASP B N 1
ATOM 2196 C CA . ASP B 1 122 ? 3.527 15.359 -8.547 1 97.81 122 ASP B CA 1
ATOM 2197 C C . ASP B 1 122 ? 3.287 14.406 -9.711 1 97.81 122 ASP B C 1
ATOM 2199 O O . ASP B 1 122 ? 2.299 13.664 -9.719 1 97.81 122 ASP B O 1
ATOM 2203 N N . GLU B 1 123 ? 4.133 14.391 -10.719 1 95.12 123 GLU B N 1
ATOM 2204 C CA . GLU B 1 123 ? 3.967 13.633 -11.961 1 95.12 123 GLU B CA 1
ATOM 2205 C C . GLU B 1 123 ? 4.07 12.133 -11.703 1 95.12 123 GLU B C 1
ATOM 2207 O O . GLU B 1 123 ? 3.611 11.328 -12.516 1 95.12 123 GLU B O 1
ATOM 2212 N N . ASN B 1 124 ? 4.703 11.812 -10.617 1 93.06 124 ASN B N 1
ATOM 2213 C CA . ASN B 1 124 ? 4.836 10.406 -10.258 1 93.06 124 ASN B CA 1
ATOM 2214 C C . ASN B 1 124 ? 3.693 9.945 -9.359 1 93.06 124 ASN B C 1
ATOM 2216 O O . ASN B 1 124 ? 3.748 8.859 -8.781 1 93.06 124 ASN B O 1
ATOM 2220 N N . ASN B 1 125 ? 2.68 10.805 -9.148 1 95.44 125 ASN B N 1
ATOM 2221 C CA . ASN B 1 125 ? 1.499 10.516 -8.344 1 95.44 125 ASN B CA 1
ATOM 2222 C C . ASN B 1 125 ? 1.837 10.438 -6.855 1 95.44 125 ASN B C 1
ATOM 2224 O O . ASN B 1 125 ? 1.288 9.602 -6.133 1 95.44 125 ASN B O 1
ATOM 2228 N N . HIS B 1 126 ? 2.766 11.234 -6.402 1 98 126 HIS B N 1
ATOM 2229 C CA . HIS B 1 126 ? 3.135 11.336 -4.996 1 98 126 HIS B CA 1
ATOM 2230 C C . HIS B 1 126 ? 2.637 12.648 -4.387 1 98 126 HIS B C 1
ATOM 2232 O O . HIS B 1 126 ? 2.684 13.695 -5.035 1 98 126 HIS B O 1
ATOM 2238 N N . LEU B 1 127 ? 2.199 12.562 -3.191 1 98.75 127 LEU B N 1
ATOM 2239 C CA . LEU B 1 127 ? 1.927 13.773 -2.428 1 98.75 127 LEU B CA 1
ATOM 2240 C C . LEU B 1 127 ? 3.225 14.461 -2.014 1 98.75 127 LEU B C 1
ATOM 2242 O O . LEU B 1 127 ? 4.117 13.82 -1.456 1 98.75 127 LEU B O 1
ATOM 2246 N N . VAL B 1 128 ? 3.334 15.68 -2.316 1 98.88 128 VAL B N 1
ATOM 2247 C CA . VAL B 1 128 ? 4.52 16.453 -1.956 1 98.88 128 VAL B CA 1
ATOM 2248 C C . VAL B 1 128 ? 4.098 17.766 -1.31 1 98.88 128 VAL B C 1
ATOM 2250 O O . VAL B 1 128 ? 2.955 18.219 -1.465 1 98.88 128 VAL B O 1
ATOM 2253 N N . PHE B 1 129 ? 4.949 18.344 -0.518 1 98.88 129 PHE B N 1
ATOM 2254 C CA . PHE B 1 129 ? 4.785 19.688 0.026 1 98.88 129 PHE B CA 1
ATOM 2255 C C . PHE B 1 129 ? 5.879 20.609 -0.49 1 98.88 129 PHE B C 1
ATOM 2257 O O . PHE B 1 129 ? 7.066 20.391 -0.244 1 98.88 129 PHE B O 1
ATOM 2264 N N . ASP B 1 130 ? 5.48 21.641 -1.295 1 98.38 130 ASP B N 1
ATOM 2265 C CA . ASP B 1 130 ? 6.402 22.562 -1.956 1 98.38 130 ASP B CA 1
ATOM 2266 C C . ASP B 1 130 ? 7.438 21.797 -2.781 1 98.38 130 ASP B C 1
ATOM 2268 O O . ASP B 1 130 ? 8.633 22.109 -2.736 1 98.38 130 ASP B O 1
ATOM 2272 N N . GLY B 1 131 ? 6.996 20.719 -3.426 1 98.19 131 GLY B N 1
ATOM 2273 C CA . GLY B 1 131 ? 7.812 19.969 -4.363 1 98.19 131 GLY B CA 1
ATOM 2274 C C . GLY B 1 131 ? 8.695 18.938 -3.688 1 98.19 131 GLY B C 1
ATOM 2275 O O . GLY B 1 131 ? 9.406 18.188 -4.359 1 98.19 131 GLY B O 1
ATOM 2276 N N . ASN B 1 132 ? 8.625 18.891 -2.371 1 98.5 132 ASN B N 1
ATOM 2277 C CA . ASN B 1 132 ? 9.508 17.984 -1.642 1 98.5 132 ASN B CA 1
ATOM 2278 C C . ASN B 1 132 ? 8.75 16.766 -1.109 1 98.5 132 ASN B C 1
ATOM 2280 O O . ASN B 1 132 ? 7.617 16.891 -0.651 1 98.5 132 ASN B O 1
ATOM 2284 N N . SER B 1 133 ? 9.469 15.602 -1.157 1 98.31 133 SER B N 1
ATOM 2285 C CA . SER B 1 133 ? 8.938 14.383 -0.552 1 98.31 133 SER B CA 1
ATOM 2286 C C . SER B 1 133 ? 8.891 14.5 0.968 1 98.31 133 SER B C 1
ATOM 2288 O O . SER B 1 133 ? 9.477 15.414 1.545 1 98.31 133 SER B O 1
ATOM 2290 N N . LEU B 1 134 ? 8.227 13.562 1.632 1 98.81 134 LEU B N 1
ATOM 2291 C CA . LEU B 1 134 ? 8.023 13.578 3.076 1 98.81 134 LEU B CA 1
ATOM 2292 C C . LEU B 1 134 ? 9.055 12.703 3.779 1 98.81 134 LEU B C 1
ATOM 2294 O O . LEU B 1 134 ? 9.883 12.07 3.125 1 98.81 134 LEU B O 1
ATOM 2298 N N . ILE B 1 135 ? 9.07 12.805 5.078 1 98.88 135 ILE B N 1
ATOM 2299 C CA . ILE B 1 135 ? 9.992 12.07 5.938 1 98.88 135 ILE B CA 1
ATOM 2300 C C . ILE B 1 135 ? 9.211 11.211 6.922 1 98.88 135 ILE B C 1
ATOM 2302 O O . ILE B 1 135 ? 8.203 11.656 7.484 1 98.88 135 ILE B O 1
ATOM 2306 N N . ALA B 1 136 ? 9.562 9.945 7.035 1 98.88 136 ALA B N 1
ATOM 2307 C CA . ALA B 1 136 ? 8.977 9.039 8.023 1 98.88 136 ALA B CA 1
ATOM 2308 C C . ALA B 1 136 ? 9.977 8.719 9.133 1 98.88 136 ALA B C 1
ATOM 2310 O O . ALA B 1 136 ? 11.102 8.305 8.859 1 98.88 136 ALA B O 1
ATOM 2311 N N . CYS B 1 137 ? 9.594 8.938 10.398 1 98.88 137 CYS B N 1
ATOM 2312 C CA . CYS B 1 137 ? 10.445 8.641 11.555 1 98.88 137 CYS B CA 1
ATOM 2313 C C . CYS B 1 137 ? 9.883 7.48 12.359 1 98.88 137 CYS B C 1
ATOM 2315 O O . CYS B 1 137 ? 8.742 7.535 12.82 1 98.88 137 CYS B O 1
ATOM 2317 N N . PRO B 1 138 ? 10.672 6.418 12.523 1 98.56 138 PRO B N 1
ATOM 2318 C CA . PRO B 1 138 ? 10.172 5.234 13.227 1 98.56 138 PRO B CA 1
ATOM 2319 C C . PRO B 1 138 ? 10.031 5.457 14.734 1 98.56 138 PRO B C 1
ATOM 2321 O O . PRO B 1 138 ? 10.398 6.52 15.242 1 98.56 138 PRO B O 1
ATOM 2324 N N . ASN B 1 139 ? 9.391 4.453 15.391 1 97.69 139 ASN B N 1
ATOM 2325 C CA . ASN B 1 139 ? 9.266 4.363 16.844 1 97.69 139 ASN B CA 1
ATOM 2326 C C . ASN B 1 139 ? 8.367 5.465 17.391 1 97.69 139 ASN B C 1
ATOM 2328 O O . ASN B 1 139 ? 8.68 6.066 18.422 1 97.69 139 ASN B O 1
ATOM 2332 N N . SER B 1 140 ? 7.383 5.789 16.594 1 97.19 140 SER B N 1
ATOM 2333 C CA . SER B 1 140 ? 6.316 6.637 17.125 1 97.19 140 SER B CA 1
ATOM 2334 C C . SER B 1 140 ? 5.285 5.82 17.891 1 97.19 140 SER B C 1
ATOM 2336 O O . SER B 1 140 ? 5.598 4.738 18.391 1 97.19 140 SER B O 1
ATOM 2338 N N . ILE B 1 141 ? 4.074 6.449 18.141 1 96.38 141 ILE B N 1
ATOM 2339 C CA . ILE B 1 141 ? 3.053 5.754 18.922 1 96.38 141 ILE B CA 1
ATOM 2340 C C . ILE B 1 141 ? 2.721 4.418 18.25 1 96.38 141 ILE B C 1
ATOM 2342 O O . ILE B 1 141 ? 2.678 4.32 17.031 1 96.38 141 ILE B O 1
ATOM 2346 N N . ASP B 1 142 ? 2.607 3.291 19.078 1 96.81 142 ASP B N 1
ATOM 2347 C CA . ASP B 1 142 ? 2.227 1.945 18.656 1 96.81 142 ASP B CA 1
ATOM 2348 C C . ASP B 1 142 ? 3.137 1.438 17.547 1 96.81 142 ASP B C 1
ATOM 2350 O O . ASP B 1 142 ? 2.678 0.76 16.625 1 96.81 14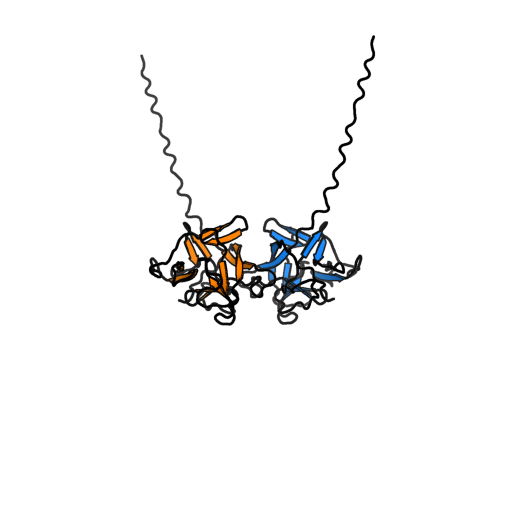2 ASP B O 1
ATOM 2354 N N . SER B 1 143 ? 4.461 1.899 17.531 1 96.5 143 SER B N 1
ATOM 2355 C CA . SER B 1 143 ? 5.523 1.442 16.641 1 96.5 143 SER B CA 1
ATOM 2356 C C . SER B 1 143 ? 5.316 1.961 15.219 1 96.5 143 SER B C 1
ATOM 2358 O O . SER B 1 143 ? 5.91 1.444 14.266 1 96.5 143 SER B O 1
ATOM 2360 N N . ALA B 1 144 ? 4.41 2.922 15.102 1 98.25 144 ALA B N 1
ATOM 2361 C CA . ALA B 1 144 ? 4.168 3.529 13.797 1 98.25 144 ALA B CA 1
ATOM 2362 C C . ALA B 1 144 ? 5.27 4.523 13.438 1 98.25 144 ALA B C 1
ATOM 2364 O O . ALA B 1 144 ? 6.203 4.73 14.219 1 98.25 144 ALA B O 1
ATOM 2365 N N . TYR B 1 145 ? 5.203 4.984 12.281 1 98.81 145 TYR B N 1
ATOM 2366 C CA . TYR B 1 145 ? 6.051 6.094 11.859 1 98.81 145 TYR B CA 1
ATOM 2367 C C . TYR B 1 145 ? 5.32 7.426 11.992 1 98.81 145 TYR B C 1
ATOM 2369 O O . TYR B 1 145 ? 4.129 7.52 11.688 1 98.81 145 TYR B O 1
ATOM 2377 N N . SER B 1 146 ? 6.004 8.414 12.523 1 98.81 146 SER B N 1
ATOM 2378 C CA . SER B 1 146 ? 5.504 9.773 12.383 1 98.81 146 SER B CA 1
ATOM 2379 C C . SER B 1 146 ? 5.93 10.383 11.055 1 98.81 146 SER B C 1
ATOM 2381 O O . SER B 1 146 ? 7.055 10.172 10.602 1 98.81 146 SER B O 1
ATOM 2383 N N . ILE B 1 147 ? 5.074 11.164 10.461 1 98.94 147 ILE B N 1
ATOM 2384 C CA . ILE B 1 147 ? 5.332 11.727 9.141 1 98.94 147 ILE B CA 1
ATOM 2385 C C . ILE B 1 147 ? 5.656 13.211 9.273 1 98.94 147 ILE B C 1
ATOM 2387 O O . ILE B 1 147 ? 4.988 13.938 10.008 1 98.94 147 ILE B O 1
ATOM 2391 N N . TRP B 1 148 ? 6.691 13.68 8.578 1 98.88 148 TRP B N 1
ATOM 2392 C CA . TRP B 1 148 ? 7.195 15.047 8.664 1 98.88 148 TRP B CA 1
ATOM 2393 C C . TRP B 1 148 ? 7.438 15.625 7.27 1 98.88 148 TRP B C 1
ATOM 2395 O O . TRP B 1 148 ? 7.699 14.875 6.32 1 98.88 148 TRP B O 1
ATOM 2405 N N . ALA B 1 149 ? 7.316 16.891 7.164 1 98.75 149 ALA B N 1
ATOM 2406 C CA . ALA B 1 149 ? 7.703 17.594 5.945 1 98.75 149 ALA B CA 1
ATOM 2407 C C . ALA B 1 149 ? 9.195 17.906 5.941 1 98.75 149 ALA B C 1
ATOM 2409 O O . ALA B 1 149 ? 9.812 18.031 7 1 98.75 149 ALA B O 1
ATOM 2410 N N . SER B 1 150 ? 9.688 18 4.684 1 97.5 150 SER B N 1
ATOM 2411 C CA . SER B 1 150 ? 11.094 18.391 4.559 1 97.5 150 SER B CA 1
ATOM 2412 C C . SER B 1 150 ? 11.297 19.844 4.934 1 97.5 150 SER B C 1
ATOM 2414 O O . SER B 1 150 ? 10.641 20.734 4.371 1 97.5 150 SER B O 1
ATOM 2416 N N . ALA B 1 151 ? 12.172 20.094 5.906 1 96.44 151 ALA B N 1
ATOM 2417 C CA . ALA B 1 151 ? 12.508 21.453 6.332 1 96.44 151 ALA B CA 1
ATOM 2418 C C . ALA B 1 151 ? 14.023 21.625 6.469 1 96.44 151 ALA B C 1
ATOM 2420 O O . ALA B 1 151 ? 14.484 22.484 7.227 1 96.44 151 ALA B O 1
ATOM 2421 N N . GLY B 1 152 ? 14.766 20.766 5.746 1 95.31 152 GLY B N 1
ATOM 2422 C CA . GLY B 1 152 ? 16.219 20.875 5.758 1 95.31 152 GLY B CA 1
ATOM 2423 C C . GLY B 1 152 ? 16.859 20.078 6.875 1 95.31 152 GLY B C 1
ATOM 2424 O O . GLY B 1 152 ? 18.062 20.219 7.129 1 95.31 152 GLY B O 1
ATOM 2425 N N . VAL B 1 153 ? 16.094 19.344 7.594 1 96.12 153 VAL B N 1
ATOM 2426 C CA . VAL B 1 153 ? 16.594 18.5 8.68 1 96.12 153 VAL B CA 1
ATOM 2427 C C . VAL B 1 153 ? 16.25 17.031 8.398 1 96.12 153 VAL B C 1
ATOM 2429 O O . VAL B 1 153 ? 15.078 16.703 8.18 1 96.12 153 VAL B O 1
ATOM 2432 N N . ALA B 1 154 ? 17.219 16.156 8.461 1 95.94 154 ALA B N 1
ATOM 2433 C CA . ALA B 1 154 ? 17.031 14.758 8.117 1 95.94 154 ALA B CA 1
ATOM 2434 C C . ALA B 1 154 ? 16.281 14.016 9.227 1 95.94 154 ALA B C 1
ATOM 2436 O O . ALA B 1 154 ? 15.5 13.109 8.953 1 95.94 154 ALA B O 1
ATOM 2437 N N . ASN B 1 155 ? 16.594 14.375 10.484 1 98.31 155 ASN B N 1
ATOM 2438 C CA . ASN B 1 155 ? 15.977 13.773 11.656 1 98.31 155 ASN B CA 1
ATOM 2439 C C . ASN B 1 155 ? 15.266 14.82 12.508 1 98.31 155 ASN B C 1
ATOM 2441 O O . ASN B 1 155 ? 15.789 15.258 13.531 1 98.31 155 ASN B O 1
ATOM 2445 N N . PRO B 1 156 ? 14.062 15.172 12.141 1 98.56 156 PRO B N 1
ATOM 2446 C CA . PRO B 1 156 ? 13.352 16.266 12.82 1 98.56 156 PRO B CA 1
ATOM 2447 C C . PRO B 1 156 ? 12.828 15.852 14.195 1 98.56 156 PRO B C 1
ATOM 2449 O O . PRO B 1 156 ? 12.727 14.656 14.492 1 98.56 156 PRO B O 1
ATOM 2452 N N . GLY B 1 157 ? 12.594 16.844 15.047 1 97.19 157 GLY B N 1
ATOM 2453 C CA . GLY B 1 157 ? 11.922 16.656 16.328 1 97.19 157 GLY B CA 1
ATOM 2454 C C . GLY B 1 157 ? 12.719 15.789 17.281 1 97.19 157 GLY B C 1
ATOM 2455 O O . GLY B 1 157 ? 12.148 15.195 18.203 1 97.19 157 GLY B O 1
ATOM 2456 N N . GLY B 1 158 ? 14 15.57 16.984 1 97.19 158 GLY B N 1
ATOM 2457 C CA . GLY B 1 158 ? 14.828 14.727 17.844 1 97.19 158 GLY B CA 1
ATOM 2458 C C . GLY B 1 158 ? 14.672 13.25 17.531 1 97.19 158 GLY B C 1
ATOM 2459 O O . GLY B 1 158 ? 15.219 12.406 18.25 1 97.19 158 GLY B O 1
ATOM 2460 N N . ASN B 1 159 ? 13.906 12.922 16.516 1 98.25 159 ASN B N 1
ATOM 2461 C CA . ASN B 1 159 ? 13.75 11.531 16.078 1 98.25 159 ASN B CA 1
ATOM 2462 C C . ASN B 1 159 ? 15.039 10.977 15.492 1 98.25 159 ASN B C 1
ATOM 2464 O O . ASN B 1 159 ? 15.938 11.734 15.117 1 98.25 159 ASN B O 1
ATOM 2468 N N . LYS B 1 160 ? 15.133 9.68 15.453 1 98.25 160 LYS B N 1
ATOM 2469 C CA . LYS B 1 160 ? 16.281 8.984 14.883 1 98.25 160 LYS B CA 1
ATOM 2470 C C . LYS B 1 160 ? 15.859 8.023 13.781 1 98.25 160 LYS B C 1
ATOM 2472 O O . LYS B 1 160 ? 14.719 7.555 13.758 1 98.25 160 LYS B O 1
ATOM 2477 N N . ASP B 1 161 ? 16.781 7.781 12.844 1 98.25 161 ASP B N 1
ATOM 2478 C CA . ASP B 1 161 ? 16.656 6.77 11.797 1 98.25 161 ASP B CA 1
ATOM 2479 C C . ASP B 1 161 ? 15.484 7.098 10.867 1 98.25 161 ASP B C 1
ATOM 2481 O O . ASP B 1 161 ? 14.812 6.195 10.367 1 98.25 161 ASP B O 1
ATOM 2485 N N . CYS B 1 162 ? 15.289 8.398 10.75 1 98.75 162 CYS B N 1
ATOM 2486 C CA . CYS B 1 162 ? 14.242 8.82 9.82 1 98.75 162 CYS B CA 1
ATOM 2487 C C . CYS B 1 162 ? 14.672 8.594 8.375 1 98.75 162 CYS B C 1
ATOM 2489 O O . CYS B 1 162 ? 15.859 8.609 8.07 1 98.75 162 CYS B O 1
ATOM 2491 N N . VAL B 1 163 ? 13.703 8.328 7.492 1 98.31 163 VAL B N 1
ATOM 2492 C CA . VAL B 1 163 ? 13.992 8.078 6.082 1 98.31 163 VAL B CA 1
ATOM 2493 C C . VAL B 1 163 ? 13.055 8.914 5.211 1 98.31 163 VAL B C 1
ATOM 2495 O O . VAL B 1 163 ? 11.891 9.125 5.559 1 98.31 163 VAL B O 1
ATOM 2498 N N . GLY B 1 164 ? 13.625 9.414 4.094 1 98.12 164 GLY B N 1
ATOM 2499 C CA . GLY B 1 164 ? 12.742 9.977 3.08 1 98.12 164 GLY B CA 1
ATOM 2500 C C . GLY B 1 164 ? 11.812 8.945 2.465 1 98.12 164 GLY B C 1
ATOM 2501 O O . GLY B 1 164 ? 12.219 7.801 2.225 1 98.12 164 GLY B O 1
ATOM 2502 N N . ILE B 1 165 ? 10.578 9.328 2.195 1 98.06 165 ILE B N 1
ATOM 2503 C CA . ILE B 1 165 ? 9.625 8.414 1.582 1 98.06 165 ILE B CA 1
ATOM 2504 C C . ILE B 1 165 ? 8.867 9.125 0.463 1 98.06 165 ILE B C 1
ATOM 2506 O O . ILE B 1 165 ? 8.719 10.352 0.49 1 98.06 165 ILE B O 1
ATOM 2510 N N . ALA B 1 166 ? 8.508 8.336 -0.518 1 97.69 166 ALA B N 1
ATOM 2511 C CA . ALA B 1 166 ? 7.43 8.789 -1.395 1 97.69 166 ALA B CA 1
ATOM 2512 C C . ALA B 1 166 ? 6.062 8.469 -0.792 1 97.69 166 ALA B C 1
ATOM 2514 O O . ALA B 1 166 ? 5.867 7.391 -0.226 1 97.69 166 ALA B O 1
ATOM 2515 N N . ALA B 1 167 ? 5.184 9.414 -0.783 1 98.62 167 ALA B N 1
ATOM 2516 C CA . ALA B 1 167 ? 3.797 9.203 -0.374 1 98.62 167 ALA B CA 1
ATOM 2517 C C . ALA B 1 167 ? 2.896 8.969 -1.584 1 98.62 167 ALA B C 1
ATOM 2519 O O . ALA B 1 167 ? 2.404 9.922 -2.193 1 98.62 167 ALA B O 1
ATOM 2520 N N . ARG B 1 168 ? 2.695 7.77 -1.881 1 97.38 168 ARG B N 1
ATOM 2521 C CA . ARG B 1 168 ? 1.961 7.398 -3.086 1 97.38 168 ARG B CA 1
ATOM 2522 C C . ARG B 1 168 ? 0.462 7.605 -2.898 1 97.38 168 ARG B C 1
ATOM 2524 O O . ARG B 1 168 ? -0.118 7.137 -1.916 1 97.38 168 ARG B O 1
ATOM 2531 N N . VAL B 1 169 ? -0.105 8.289 -3.863 1 97.44 169 VAL B N 1
ATOM 2532 C CA . VAL B 1 169 ? -1.528 8.609 -3.846 1 97.44 169 VAL B CA 1
ATOM 2533 C C . VAL B 1 169 ? -2.334 7.418 -4.359 1 97.44 169 VAL B C 1
ATOM 2535 O O . VAL B 1 169 ? -2.023 6.859 -5.414 1 97.44 169 VAL B O 1
ATOM 2538 N N . GLU B 1 170 ? -3.279 7.02 -3.576 1 95.06 170 GLU B N 1
ATOM 2539 C CA . GLU B 1 170 ? -4.254 6.004 -3.963 1 95.06 170 GLU B CA 1
ATOM 2540 C C . GLU B 1 170 ? -5.668 6.578 -3.992 1 95.06 170 GLU B C 1
ATOM 2542 O O . GLU B 1 170 ? -6.32 6.684 -2.953 1 95.06 170 GLU B O 1
ATOM 2547 N N . LYS B 1 171 ? -6.098 6.844 -5.172 1 92.88 171 LYS B N 1
ATOM 2548 C CA . LYS B 1 171 ? -7.41 7.469 -5.305 1 92.88 171 LYS B CA 1
ATOM 2549 C C . LYS B 1 171 ? -8.516 6.535 -4.82 1 92.88 171 LYS B C 1
ATOM 2551 O O . LYS B 1 171 ? -8.422 5.316 -4.977 1 92.88 171 LYS B O 1
ATOM 2556 N N . THR B 1 172 ? -9.469 7.125 -4.211 1 89.06 172 THR B N 1
ATOM 2557 C CA . THR B 1 172 ? -10.602 6.355 -3.707 1 89.06 172 THR B CA 1
ATOM 2558 C C . THR B 1 172 ? -11.914 6.934 -4.223 1 89.06 172 THR B C 1
ATOM 2560 O O . THR B 1 172 ? -12.18 8.125 -4.059 1 89.06 172 THR B O 1
ATOM 2563 N N . GLU B 1 173 ? -12.766 6.055 -4.785 1 82.62 173 GLU B N 1
ATOM 2564 C CA . GLU B 1 173 ? -14.023 6.512 -5.367 1 82.62 173 GLU B CA 1
ATOM 2565 C C . GLU B 1 173 ? -15.133 6.535 -4.32 1 82.62 173 GLU B C 1
ATOM 2567 O O . GLU B 1 173 ? -16.078 7.312 -4.438 1 82.62 173 GLU B O 1
ATOM 2572 N N . ASN B 1 174 ? -15.062 5.715 -3.299 1 83.75 174 ASN B N 1
ATOM 2573 C CA . ASN B 1 174 ? -16.078 5.664 -2.248 1 83.75 174 ASN B CA 1
ATOM 2574 C C . ASN B 1 174 ? -15.461 5.906 -0.872 1 83.75 174 ASN B C 1
ATOM 2576 O O . ASN B 1 174 ? -15.422 5 -0.037 1 83.75 174 ASN B O 1
ATOM 2580 N N . PRO B 1 175 ? -15.156 7.156 -0.742 1 89.88 175 PRO B N 1
ATOM 2581 C CA . PRO B 1 175 ? -14.477 7.449 0.524 1 89.88 175 PRO B CA 1
AT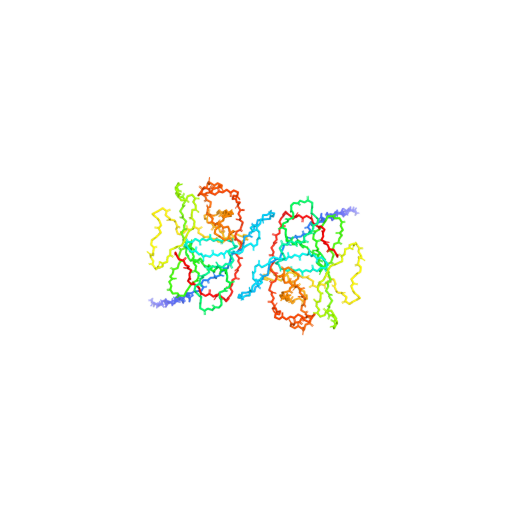OM 2582 C C . PRO B 1 175 ? -15.422 7.391 1.724 1 89.88 175 PRO B C 1
ATOM 2584 O O . PRO B 1 175 ? -16.609 7.715 1.599 1 89.88 175 PRO B O 1
ATOM 2587 N N . ILE B 1 176 ? -14.914 6.984 2.838 1 89.94 176 ILE B N 1
ATOM 2588 C CA . ILE B 1 176 ? -15.625 7.02 4.113 1 89.94 176 ILE B CA 1
ATOM 2589 C C . ILE B 1 176 ? -15.195 8.25 4.906 1 89.94 176 ILE B C 1
ATOM 2591 O O . ILE B 1 176 ? -14 8.453 5.152 1 89.94 176 ILE B O 1
ATOM 2595 N N . ALA B 1 177 ? -16.203 9.047 5.25 1 93.81 177 ALA B N 1
ATOM 2596 C CA . ALA B 1 177 ? -15.922 10.25 6.02 1 93.81 177 ALA B CA 1
ATOM 2597 C C . ALA B 1 177 ? -15.625 9.914 7.477 1 93.81 177 ALA B C 1
ATOM 2599 O O . ALA B 1 177 ? -16.375 9.172 8.117 1 93.81 177 ALA B O 1
ATOM 2600 N N . CYS B 1 178 ? -14.539 10.461 7.992 1 95.5 178 CYS B N 1
ATOM 2601 C CA . CYS B 1 178 ? -14.148 10.227 9.375 1 95.5 178 CYS B CA 1
ATOM 2602 C C . CYS B 1 178 ? -13.742 11.523 10.062 1 95.5 178 CYS B C 1
ATOM 2604 O O . CYS B 1 178 ? -13.305 12.469 9.406 1 95.5 178 CYS B O 1
ATOM 2606 N N . THR B 1 179 ? -13.984 11.641 11.367 1 96.31 179 THR B N 1
ATOM 2607 C CA . THR B 1 179 ? -13.391 12.656 12.227 1 96.31 179 THR B CA 1
ATOM 2608 C C . THR B 1 179 ? -12.242 12.062 13.039 1 96.31 179 THR B C 1
ATOM 2610 O O . THR B 1 179 ? -12.438 11.102 13.781 1 96.31 179 THR B O 1
ATOM 2613 N N . TYR B 1 180 ? -11.102 12.656 12.859 1 96.56 180 TYR B N 1
ATOM 2614 C CA . TYR B 1 180 ? -9.898 12.133 13.492 1 96.56 180 TYR B CA 1
ATOM 2615 C C . TYR B 1 180 ? -9.617 12.836 14.812 1 96.56 180 TYR B C 1
ATOM 2617 O O . TYR B 1 180 ? -9.945 14.016 14.977 1 96.56 180 TYR B O 1
ATOM 2625 N N . SER B 1 181 ? -8.992 12.117 15.711 1 94.94 181 SER B N 1
ATOM 2626 C CA . SER B 1 181 ? -8.797 12.625 17.062 1 94.94 181 SER B CA 1
ATOM 2627 C C . SER B 1 181 ? -7.758 13.742 17.094 1 94.94 181 SER B C 1
ATOM 2629 O O . SER B 1 181 ? -6.812 13.734 16.297 1 94.94 181 SER B O 1
ATOM 2631 N N . SER B 1 182 ? -7.914 14.742 18.016 1 90.12 182 SER B N 1
ATOM 2632 C CA . SER B 1 182 ? -7.012 15.883 18.156 1 90.12 182 SER B CA 1
ATOM 2633 C C . SER B 1 182 ? -6.266 15.836 19.484 1 90.12 182 SER B C 1
ATOM 2635 O O . SER B 1 182 ? -6.777 15.297 20.469 1 90.12 182 SER B O 1
#

Radius of gyration: 26.39 Å; Cα contacts (8 Å, |Δi|>4): 893; chains: 2; bounding box: 56×86×95 Å

GO terms:
  GO:0005576 extracellular region (C, IDA)
  GO:0000905 sporocarp development involved i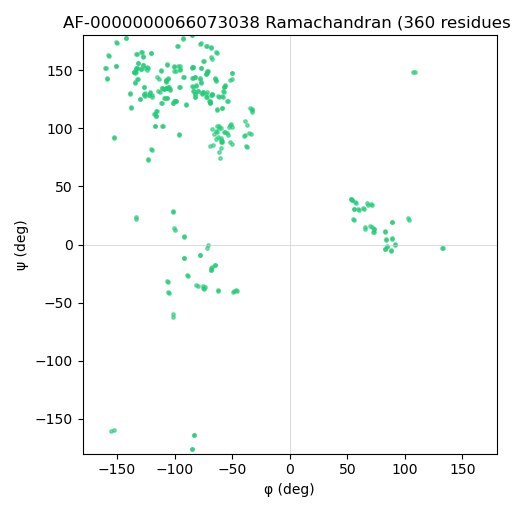n asexual reproduction (P, IMP)
  GO:0043935 sexual sporulation resulting in formation of a cellular spore (P, IMP)
  GO:0070787 conidiophore development (P, IMP)
  GO:0070790 phialide development (P, IMP)

Sequence (364 aa):
MKLTSTAALASLAVAATAAPSTPETFGLVAIRSGDAVQYAGFNAALGSIFAGLPKQNATCEGTDSGFATFYIKDGALYLYGSEETQEIYVDRSGMGQGLIGYTTGDNASGPRNSERTGWSIDENNHLVFDGNSLIACPNSIDSAYSIWASAGVANPGGNKDCVGIAARVEKTENPIACTYSSMKLTSTAALASLAVAATAAPSTPETFGLVAIRSGDAVQYAGFNAALGSIFAGLPKQNATCEGTDSGFATFYIKDGALYLYGSEETQEIYVDRSGMGQGLIGYTTGDNASGPRNSERTGWSIDENNHLVFDGNSLIACPNSIDSAYSIWASAGVANPGGNKDCVGIAARVEKTENPIACTYSS

pLDDT: mean 88.78, std 17.76, range [30.38, 98.94]

Solvent-accessible surface area (backbone atoms only — not comparable to full-atom values): 19784 Å² total; per-residue (Å²): 134,86,78,76,78,77,78,78,78,78,74,77,76,73,76,72,74,72,71,85,72,78,67,71,34,25,34,39,30,29,47,33,89,63,36,91,58,42,46,24,38,29,24,38,39,66,30,29,40,30,29,45,42,86,68,33,77,50,52,47,85,52,73,71,54,48,54,39,40,29,33,62,58,94,34,23,40,30,48,41,43,75,85,52,48,29,40,38,33,33,18,56,38,89,87,40,30,7,37,38,32,44,33,71,38,79,85,45,76,65,65,91,66,44,39,50,63,43,42,47,68,49,97,84,43,24,48,23,52,72,85,34,51,34,33,39,25,56,74,35,76,86,66,6,23,38,42,30,41,70,47,90,50,79,46,40,90,80,44,59,84,36,42,75,28,45,33,34,60,40,78,44,93,79,76,68,36,32,47,60,40,103,134,89,78,76,78,73,76,76,79,76,76,76,76,73,76,72,73,74,72,86,70,78,66,69,35,26,32,40,30,28,48,30,89,62,36,92,59,42,44,24,39,28,22,39,37,66,30,30,41,31,28,46,42,85,69,35,77,51,55,48,86,54,73,70,54,49,54,40,40,31,31,63,58,94,34,22,40,29,47,42,44,75,86,53,49,29,41,39,33,34,19,55,39,88,88,40,30,7,39,39,30,45,33,69,37,81,86,46,74,64,64,91,66,42,41,51,62,44,43,47,69,50,97,84,44,25,48,24,52,72,86,34,52,35,31,38,25,56,75,34,74,84,68,8,23,37,41,29,41,70,46,89,50,79,46,41,90,78,46,58,85,37,42,74,29,45,33,34,61,40,78,44,93,78,75,67,33,31,45,60,39,103

Secondary structure (DSSP, 8-state):
----------------------PPEEEEEEE-TTSTTTTPBEEEETTEEEES-S----EESS---SS--EEEETTEEEE--SSS-EEEEEE-STTTTTEEEEEESTT----TTEE-B-EEE-TTSEEEETTB-EEEESS-GGGPEEEEE-SS-SSGGG--S-EEEEEEEEEESSPPPEEPP-/------------------------EEEEEEE-TTSTTTTPBEEEETTEEEES-S----EESS---SS--EEEETTEEEE--SSS-EEEEEE-STTTTTEEEEEESTT----TTEE-B-EEE-TTSEEEETTB-EEEESS-GGGPEEEEE-SS-SSGGG--S-EEEEEEEEE-SSPPPEEPP-

Nearest PDB structures (foldseek):
  5hpz-assembly1_A  TM=4.975E-01  e=1.981E-03  Brassicaceae
  1tfm-assembly1_B  TM=4.846E-01  e=1.675E-01  Viscum album
  5xtw-assembly3_C  TM=5.342E-01  e=2.275E-01  Homo sapiens
  5xtw-assembly7_G  TM=4.673E-01  e=1.952E-01  Homo sapiens
  8ear-assembly1_A  TM=5.044E-01  e=6.938E+00  Rattus norvegicus

Foldseek 3Di:
DPPPPPPDPPPPPPPPPPDPPPFFKWWWAWPDPPDPSHRFTWEAAPFFIWTNDPAQPWAWPDDDPRHWMWGDDPQFIWTFADDWTWTWKFALPPQRVFGIGIDTHDPDDDDPRIDGGQWDQDPQQFIAGVPHFWKWAFDDPPRITTIGHHNPDNAPPPTPPIDTITIHIGTDDDDIHTGGYD/DPPPPPPDPPPPPPPPPPDPPPFFKWWWAWPDPPDPSHRFTWEAAPFFIWTNDPAQPWAWPDDDPRHWMWGDDPQFIWTFADDWTWTWKFALPPQRVFGIGIDTHDPDDDDPRIDGGQWDQDPQQFIAGVPHFWKWAFDDPPRITTIGHHNPDNAPPPTPPIDTITIHIGTDPDDIHTGGYD